Protein AF-Q8CZ16-F1 (afdb_monomer)

Mean predicted aligned error: 18.48 Å

Foldseek 3Di:
DDDDDDDDDDDDDDDPDPDPPDPPFFQFQAADPELLRCQQVQHAQAFAPHRHDDVVQVPVPPRTGSHPVPDDVPSHDHPPPPPDDDDDDDPQDAAWDADPNFIWGAHPRNHTDELDDDDQWGQHNVRTTDEQDWDQRPVVRFIWGQYNVRGTDELDDDDQWHQHNVRGTDAQDWDQRVVVRFIWGQYNVRGTDELDDDVQWHQHNVRGTDAQDWDQNPVVRFIWGQYRVRGTDELDDDQQWHQHNVRGTDEQDQALLSPFGAYNVRGTDPPPPPPVPDPVVSNVLLVVLLVQLVVCCVPPVDDLVRSLCVCCDPVNNRDNRSNVSSSVD

pLDDT: mean 87.5, std 17.54, range [32.19, 98.88]

InterPro domains:
  IPR008613 Excalibur calcium-binding domain [PF05901] (32-67)
  IPR008613 Excalibur calcium-binding domain [SM00894] (31-67)
  IPR011434 Putative host cell surface-exposed lipoprotein Ltp-like, HTH region [PF07553] (285-329)
  IPR018337 Cell wall/choline-binding repeat [PF01473] (95-111)
  IPR018337 Cell wall/choline-binding repeat [PF19085] (112-151)
  IPR018337 Cell wall/choline-binding repeat [PF19085] (152-191)
  IPR018337 Cell wall/choline-binding repeat [PF19085] (192-231)
  IPR018337 Cell wall/choline-binding repeat [PF19085] (233-268)
  IPR018337 Cell wall/choline-binding repeat [PS51170] (93-112)
  IPR036388 Winged helix-like DNA-binding domain superfamily [G3DSA:1.10.10.10] (286-329)

Solvent-accessible surface area (backbone atoms only — not comparable to full-atom values): 19129 Å² total; per-residue (Å²): 139,89,84,82,88,78,87,81,86,77,86,78,82,78,78,84,76,82,78,76,85,69,82,79,76,62,80,58,88,46,77,56,97,40,48,68,55,30,16,56,71,39,44,53,56,31,39,73,89,41,71,44,44,43,78,87,46,18,82,83,71,83,52,47,17,39,40,63,92,75,51,59,94,81,42,59,36,75,74,74,84,71,82,76,79,91,72,96,77,80,87,69,61,55,41,70,45,78,55,97,92,38,43,33,41,22,41,97,83,38,46,76,42,48,71,39,74,59,84,60,28,41,19,34,85,88,20,40,51,41,53,67,41,78,46,76,41,79,91,76,71,37,41,36,40,18,34,86,85,20,37,56,41,44,72,38,74,59,89,60,30,41,17,36,82,85,22,39,48,44,52,62,41,77,46,75,42,78,91,75,73,37,41,35,41,20,36,75,89,20,38,56,42,46,73,39,74,58,90,61,28,42,18,36,84,87,21,38,50,45,55,62,42,78,45,74,41,80,88,76,71,35,43,33,42,19,35,83,88,17,41,57,40,45,69,42,72,60,86,53,31,41,19,34,63,87,21,38,51,44,52,62,42,68,39,87,67,43,76,46,63,23,36,81,87,18,44,45,57,86,89,61,72,73,79,72,76,73,71,68,55,58,40,46,44,22,52,49,33,32,53,49,38,54,48,40,42,71,77,65,66,49,51,66,71,58,43,39,58,46,34,53,24,94,84,64,60,37,52,66,51,27,22,48,48,27,66,80,105

Sequence (329 aa):
MNKRLFLKMSLVTLPILALFSQPVLAEENIHFSSCKEAWANGYSDIHEGEPGYSAKLDRDHDGVACELKNAPKGAFKAKQSTAIQINTSSATTSGWVKQDGAWYYFDGNGNLVKNAWQGSYYLKADGKMAQSEWIYDSSYQAWYYLKSDGSYAKNAWQGAYYLKSNGKMAQGEWVYDSSYQAWYYLKSDGSYARNAWQGNYYLKSDGKMAKGEWVYDATYQAWYYLTSDGSYAYSTWQGNYYLKSDGKMAVNEWVDGGRYYVGADGVWKEGQASTASSSNDSNSEYSAALGKAKSYNSLFHMSKKRMYRQLTSDFDKFSNDAAQYAIDH

Structure (mmCIF, N/CA/C/O backbone):
data_AF-Q8CZ16-F1
#
_entry.id   AF-Q8CZ16-F1
#
loop_
_atom_site.group_PDB
_atom_site.id
_atom_site.type_symbol
_atom_site.label_atom_id
_atom_site.label_alt_id
_atom_site.label_comp_id
_atom_site.label_asym_id
_atom_site.label_entity_id
_atom_site.label_seq_id
_atom_site.pdbx_PDB_ins_code
_atom_site.Cartn_x
_atom_site.Cartn_y
_atom_site.Cartn_z
_atom_site.occupancy
_atom_site.B_iso_or_equiv
_atom_site.auth_seq_id
_atom_site.auth_comp_id
_atom_site.auth_asym_id
_atom_site.auth_atom_id
_atom_site.pdbx_PDB_model_num
ATOM 1 N N . MET A 1 1 ? -45.164 11.273 -39.820 1.00 46.19 1 MET A N 1
ATOM 2 C CA . MET A 1 1 ? -45.353 9.937 -39.209 1.00 46.19 1 MET A CA 1
ATOM 3 C C . MET A 1 1 ? -45.479 10.121 -37.703 1.00 46.19 1 MET A C 1
ATOM 5 O O . MET A 1 1 ? -44.480 10.348 -37.042 1.00 46.19 1 MET A O 1
ATOM 9 N N . ASN A 1 2 ? -46.708 10.097 -37.183 1.00 44.22 2 ASN A N 1
ATOM 10 C CA . ASN A 1 2 ? -47.008 10.196 -35.752 1.00 44.22 2 ASN A CA 1
ATOM 11 C C . ASN A 1 2 ? -47.147 8.778 -35.185 1.00 44.22 2 ASN A C 1
ATOM 13 O O . ASN A 1 2 ? -48.003 8.031 -35.658 1.00 44.22 2 ASN A O 1
ATOM 17 N N . LYS A 1 3 ? -46.364 8.400 -34.168 1.00 54.66 3 LYS A N 1
ATOM 18 C CA . LYS A 1 3 ? -46.675 7.232 -33.332 1.00 54.66 3 LYS A CA 1
ATOM 19 C C . LYS A 1 3 ? -46.710 7.640 -31.866 1.00 54.66 3 LYS A C 1
ATOM 21 O O . LYS A 1 3 ? -45.787 8.244 -31.337 1.00 54.66 3 LYS A O 1
ATOM 26 N N . ARG A 1 4 ? -47.876 7.355 -31.295 1.00 57.38 4 ARG A N 1
ATOM 27 C CA . ARG A 1 4 ? -48.374 7.716 -29.975 1.00 57.38 4 ARG A CA 1
ATOM 28 C C . ARG A 1 4 ? -47.670 6.915 -28.877 1.00 57.38 4 ARG A C 1
ATOM 30 O O . ARG A 1 4 ? -47.363 5.741 -29.071 1.00 57.38 4 ARG A O 1
ATOM 37 N N . LEU A 1 5 ? -47.498 7.568 -27.727 1.00 43.09 5 LEU A N 1
ATOM 38 C CA . LEU A 1 5 ? -47.211 6.971 -26.423 1.00 43.09 5 LEU A CA 1
ATOM 39 C C . LEU A 1 5 ? -48.216 5.854 -26.086 1.00 43.09 5 LEU A C 1
ATOM 41 O O . LEU A 1 5 ? -49.422 6.048 -26.230 1.00 43.09 5 LEU A O 1
ATOM 45 N N . PHE A 1 6 ? -47.718 4.755 -25.521 1.00 58.22 6 PHE A N 1
ATOM 46 C CA . PHE A 1 6 ? -48.485 3.855 -24.660 1.00 58.22 6 PHE A CA 1
ATOM 47 C C . PHE A 1 6 ? -47.781 3.786 -23.299 1.00 58.22 6 PHE A C 1
ATOM 49 O O . PHE A 1 6 ? -46.731 3.161 -23.171 1.00 58.22 6 PHE A O 1
ATOM 56 N N . LEU A 1 7 ? -48.355 4.451 -22.291 1.00 50.66 7 LEU A N 1
ATOM 57 C CA . LEU A 1 7 ? -48.032 4.219 -20.882 1.00 50.66 7 LEU A CA 1
ATOM 58 C C . LEU A 1 7 ? -48.661 2.879 -20.468 1.00 50.66 7 LEU A C 1
ATOM 60 O O . LEU A 1 7 ? -49.877 2.715 -20.564 1.00 50.66 7 LEU A O 1
ATOM 64 N N . LYS A 1 8 ? -47.850 1.934 -19.986 1.00 52.34 8 LYS A N 1
ATOM 65 C CA . LYS A 1 8 ? -48.329 0.772 -19.226 1.00 52.34 8 LYS A CA 1
ATOM 66 C C . LYS A 1 8 ? -48.306 1.134 -17.741 1.00 52.34 8 LYS A C 1
ATOM 68 O O . LYS A 1 8 ? -47.236 1.288 -17.164 1.00 52.34 8 LYS A O 1
ATOM 73 N N . MET A 1 9 ? -49.486 1.280 -17.145 1.00 51.88 9 MET A N 1
ATOM 74 C CA . MET A 1 9 ? -49.667 1.292 -15.692 1.00 51.88 9 MET A CA 1
ATOM 75 C C . MET A 1 9 ? -49.577 -0.150 -15.188 1.00 51.88 9 MET A C 1
ATOM 77 O O . MET A 1 9 ? -50.464 -0.957 -15.460 1.00 51.88 9 MET A O 1
ATOM 81 N N . SER A 1 10 ? -48.500 -0.475 -14.477 1.00 54.34 10 SER A N 1
ATOM 82 C CA . SER A 1 10 ? -48.389 -1.713 -13.707 1.00 54.34 10 SER A CA 1
ATOM 83 C C . SER A 1 10 ? -48.951 -1.462 -12.309 1.00 54.34 10 SER A C 1
ATOM 85 O O . SER A 1 10 ? -48.394 -0.664 -11.557 1.00 54.34 10 SER A O 1
ATOM 87 N N . LEU A 1 11 ? -50.053 -2.133 -11.958 1.00 50.12 11 LEU A N 1
ATOM 88 C CA . LEU A 1 11 ? -50.476 -2.267 -10.565 1.00 50.12 11 LEU A CA 1
ATOM 89 C C . LEU A 1 11 ? -49.406 -3.068 -9.813 1.00 50.12 11 LEU A C 1
ATOM 91 O O . LEU A 1 11 ? -49.185 -4.237 -10.121 1.00 50.12 11 LEU A O 1
ATOM 95 N N . VAL A 1 12 ? -48.765 -2.453 -8.821 1.00 52.47 12 VAL A N 1
ATOM 96 C CA . VAL A 1 12 ? -47.961 -3.164 -7.821 1.00 52.47 12 VAL A CA 1
ATOM 97 C C . VAL A 1 12 ? -48.838 -3.345 -6.588 1.00 52.47 12 VAL A C 1
ATOM 99 O O . VAL A 1 12 ? -49.135 -2.396 -5.868 1.00 52.47 12 VAL A O 1
ATOM 102 N N . THR A 1 13 ? -49.289 -4.576 -6.371 1.00 55.66 13 THR A N 1
ATOM 103 C CA . THR A 1 13 ? -49.906 -5.021 -5.122 1.00 55.66 13 THR A CA 1
ATOM 104 C C . THR A 1 13 ? -48.842 -5.048 -4.025 1.00 55.66 13 THR A C 1
ATOM 106 O O . THR A 1 13 ? -47.908 -5.845 -4.091 1.00 55.66 13 THR A O 1
ATOM 109 N N . LEU A 1 14 ? -48.971 -4.172 -3.028 1.00 47.56 14 LEU A N 1
ATOM 110 C CA . LEU A 1 14 ? -48.158 -4.199 -1.811 1.00 47.56 14 LEU A CA 1
ATOM 111 C C . LEU A 1 14 ? -48.541 -5.420 -0.955 1.00 47.56 14 LEU A C 1
ATOM 113 O O . LEU A 1 14 ? -49.721 -5.566 -0.624 1.00 47.56 14 LEU A O 1
ATOM 117 N N . PRO A 1 15 ? -47.587 -6.276 -0.549 1.00 62.81 15 PRO A N 1
ATOM 118 C CA . PRO A 1 15 ? -47.835 -7.249 0.499 1.00 62.81 15 PRO A CA 1
ATOM 119 C C . PRO A 1 15 ? -47.912 -6.505 1.838 1.00 62.81 15 PRO A C 1
ATOM 121 O O . PRO A 1 15 ? -47.005 -5.758 2.206 1.00 62.81 15 PRO A O 1
ATOM 124 N N . ILE A 1 16 ? -49.006 -6.700 2.573 1.00 50.44 16 ILE A N 1
ATOM 125 C CA . ILE A 1 16 ? -49.118 -6.268 3.968 1.00 50.44 16 ILE A CA 1
ATOM 126 C C . ILE A 1 16 ? -48.183 -7.170 4.780 1.00 50.44 16 ILE A C 1
ATOM 128 O O . ILE A 1 16 ? -48.507 -8.323 5.057 1.00 50.44 16 ILE A O 1
ATOM 132 N N . LEU A 1 17 ? -46.994 -6.667 5.113 1.00 46.03 17 LEU A N 1
ATOM 133 C CA . LEU A 1 17 ? -46.046 -7.362 5.978 1.00 46.03 17 LEU A CA 1
ATOM 134 C C . LEU A 1 17 ? -46.496 -7.174 7.434 1.00 46.03 17 LEU A C 1
ATOM 136 O O . LEU A 1 17 ? -46.276 -6.124 8.037 1.00 46.03 17 LEU A O 1
ATOM 140 N N . ALA A 1 18 ? -47.164 -8.183 7.990 1.00 48.91 18 ALA A N 1
ATOM 141 C CA . ALA A 1 18 ? -47.420 -8.263 9.422 1.00 48.91 18 ALA A CA 1
ATOM 142 C C . ALA A 1 18 ? -46.084 -8.495 10.150 1.00 48.91 18 ALA A C 1
ATOM 144 O O . ALA A 1 18 ? -45.565 -9.610 10.188 1.00 48.91 18 ALA A O 1
ATOM 145 N N . LEU A 1 19 ? -45.502 -7.426 10.695 1.00 49.50 19 LEU A N 1
ATOM 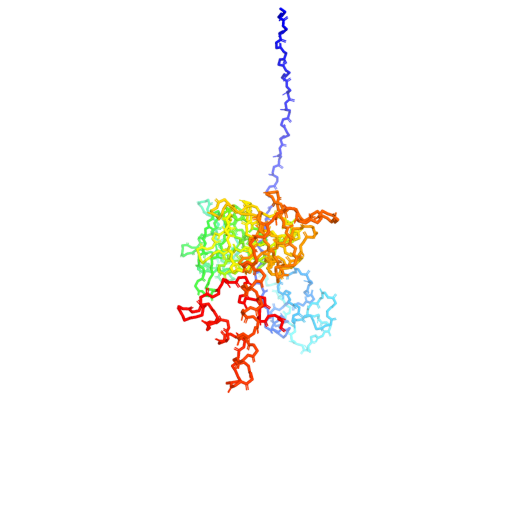146 C CA . LEU A 1 19 ? -44.352 -7.497 11.594 1.00 49.50 19 LEU A CA 1
ATOM 147 C C . LEU A 1 19 ? -44.817 -8.068 12.939 1.00 49.50 19 LEU A C 1
ATOM 149 O O . LEU A 1 19 ? -45.328 -7.347 13.793 1.00 49.50 19 LEU A O 1
ATOM 153 N N . PHE A 1 20 ? -44.636 -9.373 13.129 1.00 52.97 20 PHE A N 1
ATOM 154 C CA . PHE A 1 20 ? -44.583 -9.944 14.470 1.00 52.97 20 PHE A CA 1
ATOM 155 C C . PHE A 1 20 ? -43.300 -9.442 15.139 1.00 52.97 20 PHE A C 1
ATOM 157 O O . PHE A 1 20 ? -42.203 -9.890 14.811 1.00 52.97 20 PHE A O 1
ATOM 164 N N . SER A 1 21 ? -43.439 -8.492 16.065 1.00 49.41 21 SER A N 1
ATOM 165 C CA . SER A 1 21 ? -42.372 -8.078 16.977 1.00 49.41 21 SER A CA 1
ATOM 166 C C . SER A 1 21 ? -42.030 -9.241 17.906 1.00 49.41 21 SER A C 1
ATOM 168 O O . SER A 1 21 ? -42.591 -9.362 18.993 1.00 49.41 21 SER A O 1
ATOM 170 N N . GLN A 1 22 ? -41.135 -10.127 17.477 1.00 46.34 22 GLN A N 1
ATOM 171 C CA . GLN A 1 22 ? -40.472 -11.030 18.408 1.00 46.34 22 GLN A CA 1
ATOM 172 C C . GLN A 1 22 ? -39.472 -10.203 19.229 1.00 46.34 22 GLN A C 1
ATOM 174 O O . GLN A 1 22 ? -38.734 -9.401 18.647 1.00 46.34 22 GLN A O 1
ATOM 179 N N . PRO A 1 23 ? -39.446 -10.335 20.565 1.00 44.25 23 PRO A N 1
ATOM 180 C CA . PRO A 1 23 ? -38.397 -9.725 21.363 1.00 44.25 23 PRO A CA 1
ATOM 181 C C . PRO A 1 23 ? -37.062 -10.341 20.938 1.00 44.25 23 PRO A C 1
ATOM 183 O O . PRO A 1 23 ? -36.837 -11.537 21.110 1.00 44.25 23 PRO A O 1
ATOM 186 N N 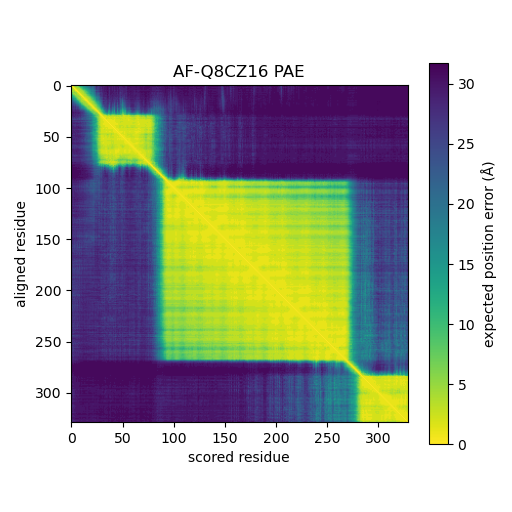. VAL A 1 24 ? -36.183 -9.523 20.359 1.00 44.47 24 VAL A N 1
ATOM 187 C CA . VAL A 1 24 ? -34.767 -9.868 20.228 1.00 44.47 24 VAL A CA 1
ATOM 188 C C . VAL A 1 24 ? -34.221 -9.885 21.649 1.00 44.47 24 VAL A C 1
ATOM 190 O O . VAL A 1 24 ? -34.091 -8.831 22.275 1.00 44.47 24 VAL A O 1
ATOM 193 N N . LEU A 1 25 ? -33.982 -11.079 22.192 1.00 41.84 25 LEU A N 1
ATOM 194 C CA . LEU A 1 25 ? -33.263 -11.219 23.450 1.00 41.84 25 LEU A CA 1
ATOM 195 C C . LEU A 1 25 ? -31.871 -10.623 23.250 1.00 41.84 25 LEU A C 1
ATOM 197 O O . LEU A 1 25 ? -31.128 -11.013 22.352 1.00 41.84 25 LEU A O 1
ATOM 201 N N . ALA A 1 26 ? -31.568 -9.627 24.074 1.00 43.09 26 ALA A N 1
ATOM 202 C CA . ALA A 1 26 ? -30.238 -9.084 24.225 1.00 43.09 26 ALA A CA 1
ATOM 203 C C . ALA A 1 26 ? -29.278 -10.221 24.562 1.00 43.09 26 ALA A C 1
ATOM 205 O O . ALA A 1 26 ? -29.390 -10.821 25.626 1.00 43.09 26 ALA A O 1
ATOM 206 N N . GLU A 1 27 ? -28.345 -10.507 23.666 1.00 43.88 27 GLU A N 1
ATOM 207 C CA . GLU A 1 27 ? -27.207 -11.368 23.955 1.00 43.88 27 GLU A CA 1
ATOM 208 C C . GLU A 1 27 ? -26.399 -10.677 25.075 1.00 43.88 27 GLU A C 1
ATOM 210 O O . GLU A 1 27 ? -25.784 -9.624 24.860 1.00 43.88 27 GLU A O 1
ATOM 215 N N . GLU A 1 28 ? -26.507 -11.172 26.316 1.00 50.69 28 GLU A N 1
ATOM 216 C CA . GLU A 1 28 ? -25.651 -10.714 27.414 1.00 50.69 28 GLU A CA 1
ATOM 217 C C . GLU A 1 28 ? -24.199 -10.993 27.003 1.00 50.69 28 GLU A C 1
ATOM 219 O O . GLU A 1 28 ? -23.865 -12.110 26.615 1.00 50.69 28 GLU A O 1
ATOM 224 N N . ASN A 1 29 ? -23.305 -10.002 27.100 1.00 58.50 29 ASN A N 1
ATOM 225 C CA . ASN A 1 29 ? -21.871 -10.250 26.904 1.00 58.50 29 ASN A CA 1
ATOM 226 C C . ASN A 1 29 ? -21.321 -10.900 28.163 1.00 58.50 29 ASN A C 1
ATOM 228 O O . ASN A 1 29 ? -20.655 -10.270 28.984 1.00 58.50 29 ASN A O 1
ATOM 232 N N . ILE A 1 30 ? -21.651 -12.166 28.332 1.00 74.44 30 ILE A N 1
ATOM 233 C CA . ILE A 1 30 ? -21.041 -13.019 29.327 1.00 74.44 30 ILE A CA 1
ATOM 234 C C . ILE A 1 30 ? -19.651 -13.366 28.781 1.00 74.44 30 ILE A C 1
ATOM 236 O O . ILE A 1 30 ? -19.516 -13.838 27.656 1.00 74.44 30 ILE A O 1
ATOM 240 N N . HIS A 1 31 ? -18.602 -13.088 29.552 1.00 85.94 31 HIS A N 1
ATOM 241 C CA . HIS A 1 31 ? -17.232 -13.487 29.237 1.00 85.94 31 HIS A CA 1
ATOM 242 C C . HIS A 1 31 ? -16.592 -14.040 30.504 1.00 85.94 31 HIS A C 1
ATOM 244 O O . HIS A 1 31 ? -16.529 -13.347 31.517 1.00 85.94 31 HIS A O 1
ATOM 250 N N . PHE A 1 32 ? -16.058 -15.257 30.431 1.00 88.38 32 PHE A N 1
ATOM 251 C CA . PHE A 1 32 ? -15.316 -15.866 31.529 1.00 88.38 32 PHE A CA 1
ATOM 252 C C . PHE A 1 32 ? -13.819 -15.834 31.237 1.00 88.38 32 PHE A C 1
ATOM 254 O O . PHE A 1 32 ? -13.366 -16.172 30.146 1.00 88.38 32 PHE A O 1
ATOM 261 N N . SER A 1 33 ? -13.024 -15.466 32.235 1.00 90.31 33 SER A N 1
ATOM 262 C CA . SER A 1 33 ? -11.562 -15.561 32.183 1.00 90.31 33 SER A CA 1
ATOM 263 C C . SER A 1 33 ? -11.063 -17.011 32.213 1.00 90.31 33 SER A C 1
ATOM 265 O O . SER A 1 33 ? -9.941 -17.287 31.791 1.00 90.31 33 SER A O 1
ATOM 267 N N . SER A 1 34 ? -11.878 -17.946 32.719 1.00 93.31 34 SER A N 1
ATOM 268 C CA . SER A 1 34 ? -11.568 -19.378 32.794 1.00 93.31 34 SER A CA 1
ATOM 269 C C . SER A 1 34 ? -12.828 -20.227 32.993 1.00 93.31 34 SER A C 1
ATOM 271 O O . SER A 1 34 ? -13.818 -19.751 33.547 1.00 93.31 34 SER A O 1
ATOM 273 N N . CYS A 1 35 ? -12.776 -21.524 32.671 1.00 94.31 35 CYS A N 1
ATOM 274 C CA . CYS A 1 35 ? -13.895 -22.432 32.966 1.00 94.31 35 CYS A CA 1
ATOM 275 C C . CYS A 1 35 ? -14.168 -22.599 34.461 1.00 94.31 35 CYS A C 1
ATOM 277 O O . CYS A 1 35 ? -15.298 -22.852 34.866 1.00 94.31 35 CYS A O 1
ATOM 279 N N . LYS A 1 36 ? -13.158 -22.363 35.304 1.00 92.94 36 LYS A N 1
ATOM 280 C CA . LYS A 1 36 ? -13.344 -22.293 36.755 1.00 92.94 36 LYS A CA 1
ATOM 281 C C . LYS A 1 36 ? -14.315 -21.177 37.145 1.00 92.94 36 LYS A C 1
ATOM 283 O O . LYS A 1 36 ? -15.132 -21.376 38.039 1.00 92.94 36 LYS A O 1
ATOM 288 N N . GLU A 1 37 ? -14.218 -20.023 36.492 1.00 89.94 37 GLU A N 1
ATOM 289 C CA . GLU A 1 37 ? -15.142 -18.908 36.694 1.00 89.94 37 GLU A CA 1
ATOM 290 C C . GLU A 1 37 ? -16.531 -19.233 36.136 1.00 89.94 37 GLU A C 1
ATOM 292 O O . GLU A 1 37 ? -17.518 -19.010 36.835 1.00 89.94 37 GLU A O 1
ATOM 297 N N . ALA A 1 38 ? -16.607 -19.819 34.937 1.00 91.19 38 ALA A N 1
ATOM 298 C CA . ALA A 1 38 ? -17.871 -20.241 34.332 1.00 91.19 38 ALA A CA 1
ATOM 299 C C . ALA A 1 38 ? -18.658 -21.178 35.267 1.00 91.19 38 ALA A C 1
ATOM 301 O O . ALA A 1 38 ? -19.782 -20.864 35.668 1.00 91.19 38 ALA A O 1
ATOM 302 N N . TRP A 1 39 ? -18.027 -22.263 35.731 1.00 92.06 39 TRP A N 1
ATOM 303 C CA . TRP A 1 39 ? -18.643 -23.231 36.641 1.00 92.06 39 TRP A CA 1
ATOM 304 C C . TRP A 1 39 ? -19.040 -22.620 37.988 1.00 92.06 39 TRP A C 1
ATOM 306 O O . TRP A 1 39 ? -20.114 -22.933 38.510 1.00 92.06 39 TRP A O 1
ATOM 316 N N . ALA A 1 40 ? -18.212 -21.727 38.541 1.00 88.12 40 ALA A N 1
ATOM 317 C CA . ALA A 1 40 ? -18.515 -21.040 39.796 1.00 88.12 40 ALA A CA 1
ATOM 318 C C . ALA A 1 40 ? -19.750 -20.128 39.688 1.00 88.12 40 ALA A C 1
ATOM 320 O O . ALA A 1 40 ? -20.422 -19.900 40.692 1.00 88.12 40 ALA A O 1
ATOM 321 N N . ASN A 1 41 ? -20.063 -19.656 38.478 1.00 84.56 41 ASN A N 1
ATOM 322 C CA . ASN A 1 41 ? -21.241 -18.848 38.160 1.00 84.56 41 ASN A CA 1
ATOM 323 C C . ASN A 1 41 ? -22.408 -19.671 37.575 1.00 84.56 41 ASN A C 1
ATOM 325 O O . ASN A 1 41 ? -23.415 -19.106 37.142 1.00 84.56 41 ASN A O 1
ATOM 329 N N . GLY A 1 42 ? -22.288 -21.002 37.578 1.00 87.31 42 GLY A N 1
ATOM 330 C CA . GLY A 1 42 ? -23.337 -21.923 37.144 1.00 87.31 42 GLY A CA 1
ATOM 331 C C . GLY A 1 42 ? -23.466 -22.102 35.636 1.00 87.31 42 GLY A C 1
ATOM 332 O O . GLY A 1 42 ? -24.511 -22.563 35.188 1.00 87.31 42 GLY A O 1
ATOM 333 N N . TYR A 1 43 ? -22.428 -21.763 34.871 1.00 89.44 43 TYR A N 1
ATOM 334 C CA . TYR A 1 43 ? -22.335 -22.038 33.438 1.00 89.44 43 TYR A CA 1
ATOM 335 C C . TYR A 1 43 ? -21.507 -23.301 33.202 1.00 89.44 43 TYR A C 1
ATOM 337 O O . TYR A 1 43 ? -20.423 -23.452 33.768 1.00 89.44 43 TYR A O 1
ATOM 345 N N . SER A 1 44 ? -22.019 -24.203 32.374 1.00 91.31 44 SER A N 1
ATOM 346 C CA . SER A 1 44 ? -21.315 -25.372 31.848 1.00 91.31 44 SER A CA 1
ATOM 347 C C . SER A 1 44 ? -21.858 -25.702 30.463 1.00 91.31 44 SER A C 1
ATOM 349 O O . SER A 1 44 ? -22.968 -25.282 30.148 1.00 91.31 44 SER A O 1
ATOM 351 N N . ASP A 1 45 ? -21.089 -26.460 29.681 1.00 93.31 45 ASP A N 1
ATOM 352 C CA . ASP A 1 45 ? -21.506 -26.955 28.360 1.00 93.31 45 ASP A CA 1
ATOM 353 C C . ASP A 1 45 ? -21.939 -25.808 27.419 1.00 93.31 45 ASP A C 1
ATOM 355 O O . ASP A 1 45 ? -23.031 -25.818 26.863 1.00 93.31 45 ASP A O 1
ATOM 359 N N . ILE A 1 46 ? -21.087 -24.782 27.298 1.00 91.25 46 ILE A N 1
ATOM 360 C CA . ILE A 1 46 ? -21.378 -23.545 26.562 1.00 91.25 46 ILE A CA 1
ATOM 361 C C . ILE A 1 46 ? -21.084 -23.767 25.075 1.00 91.25 46 ILE A C 1
ATOM 363 O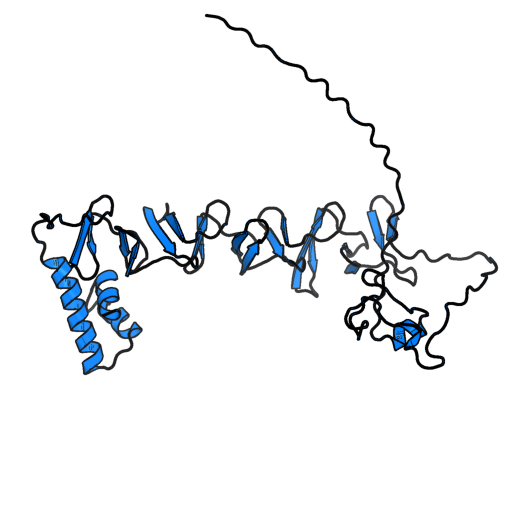 O . ILE A 1 46 ? -19.924 -23.953 24.707 1.00 91.25 46 ILE A O 1
ATOM 367 N N . HIS A 1 47 ? -22.094 -23.721 24.213 1.00 89.25 47 HIS A N 1
ATOM 368 C CA . HIS A 1 47 ? -21.930 -23.997 22.783 1.00 89.25 47 HIS A CA 1
ATOM 369 C C . HIS A 1 47 ? -21.376 -22.799 21.996 1.00 89.25 47 HIS A C 1
ATOM 371 O O . HIS A 1 47 ? -21.589 -21.640 22.355 1.00 89.25 47 HIS A O 1
ATOM 377 N N . GLU A 1 48 ? -20.687 -23.063 20.883 1.00 84.44 48 GLU A N 1
ATOM 378 C CA . GLU A 1 48 ? -20.224 -22.015 19.972 1.00 84.44 48 GLU A CA 1
ATOM 379 C C . GLU A 1 48 ? -21.388 -21.121 19.506 1.00 84.44 48 GLU A C 1
ATOM 381 O O . GLU A 1 48 ? -22.381 -21.585 18.945 1.00 84.44 48 GLU A O 1
ATOM 386 N N . GLY A 1 49 ? -21.250 -19.816 19.754 1.00 83.81 49 GLY A N 1
ATOM 387 C CA . GLY A 1 49 ? -22.283 -18.812 19.490 1.00 83.81 49 GLY A CA 1
ATOM 388 C C . GLY A 1 49 ? -23.136 -18.441 20.704 1.00 83.81 49 GLY A C 1
ATOM 389 O O . GLY A 1 49 ? -23.815 -17.423 20.651 1.00 83.81 49 GLY A O 1
ATOM 390 N N . GLU A 1 50 ? -23.081 -19.191 21.808 1.00 82.94 50 GLU A N 1
ATOM 391 C CA . GLU A 1 50 ? -23.782 -18.819 23.039 1.00 82.94 50 GLU A CA 1
ATOM 392 C C . GLU A 1 50 ? -23.036 -17.721 23.826 1.00 82.94 50 GLU A C 1
ATOM 394 O O . GLU A 1 50 ? -21.798 -17.677 23.842 1.00 82.94 50 GLU A O 1
ATOM 399 N N . PRO A 1 51 ? -23.765 -16.851 24.553 1.00 80.25 51 PRO A N 1
ATOM 400 C CA . PRO A 1 51 ? -23.189 -15.981 25.574 1.00 80.25 51 PRO A CA 1
ATOM 401 C C . PRO A 1 51 ? -22.241 -16.725 26.523 1.00 80.25 51 PRO A C 1
ATOM 403 O O . PRO A 1 51 ? -22.622 -17.706 27.158 1.00 80.25 51 PRO A O 1
ATOM 406 N N . GLY A 1 52 ? -21.009 -16.236 26.676 1.00 83.62 52 GLY A N 1
ATOM 407 C CA . GLY A 1 52 ? -19.992 -16.889 27.508 1.00 83.62 52 GLY A CA 1
ATOM 408 C C . GLY A 1 52 ? -19.025 -17.782 26.742 1.00 83.62 52 GLY A C 1
ATOM 409 O O . GLY A 1 52 ? -17.974 -18.116 27.298 1.00 83.62 52 GLY A O 1
ATOM 410 N N . TYR A 1 53 ? -19.321 -18.131 25.485 1.00 90.94 53 TYR A N 1
ATOM 411 C CA . TYR A 1 53 ? -18.414 -18.932 24.674 1.00 90.94 53 TYR A CA 1
ATOM 412 C C . TYR A 1 53 ? -17.141 -18.154 24.331 1.00 90.94 53 TYR A C 1
ATOM 414 O O . TYR A 1 53 ? -17.148 -16.965 24.006 1.00 90.94 53 TYR A O 1
ATOM 422 N N . SER A 1 54 ? -16.015 -18.857 24.365 1.00 89.31 54 SER A N 1
ATOM 423 C CA . SER A 1 54 ? -14.735 -18.360 23.887 1.00 89.31 54 SER A CA 1
ATOM 424 C C . SER A 1 54 ? -13.906 -19.548 23.437 1.00 89.31 54 SER A C 1
ATOM 426 O O . SER A 1 54 ? -13.736 -20.497 24.198 1.00 89.31 54 SER A O 1
ATOM 428 N N . ALA A 1 55 ? -13.296 -19.459 22.255 1.00 91.19 55 ALA A N 1
ATOM 429 C CA . ALA A 1 55 ? -12.364 -20.478 21.764 1.00 91.19 55 ALA A CA 1
ATOM 430 C C . ALA A 1 55 ? -11.152 -20.692 22.700 1.00 91.19 55 ALA A C 1
ATOM 432 O O . ALA A 1 55 ? -10.422 -21.661 22.570 1.00 91.19 55 ALA A O 1
ATOM 433 N N . LYS A 1 56 ? -10.906 -19.787 23.663 1.00 91.94 56 LYS A N 1
ATOM 434 C CA . LYS A 1 56 ? -9.887 -19.985 24.713 1.00 91.94 56 LYS A CA 1
ATOM 435 C C . LYS A 1 56 ? -10.355 -20.904 25.848 1.00 91.94 56 LYS A C 1
ATOM 437 O O . LYS A 1 56 ? -9.522 -21.387 26.612 1.00 91.94 56 LYS A O 1
ATOM 442 N N . LEU A 1 57 ? -11.667 -21.054 26.012 1.00 92.06 57 LEU A N 1
ATOM 443 C CA . LEU A 1 57 ? -12.315 -21.892 27.020 1.00 92.06 57 LEU A CA 1
ATOM 444 C C . LEU A 1 57 ? -12.652 -23.286 26.468 1.00 92.06 57 LEU A C 1
ATOM 446 O O . LEU A 1 57 ? -12.660 -24.243 27.239 1.00 92.06 57 LEU A O 1
ATOM 450 N N . ASP A 1 58 ? -12.878 -23.393 25.157 1.00 91.56 58 ASP A N 1
ATOM 451 C CA . ASP A 1 58 ? -12.983 -24.650 24.408 1.00 91.56 58 ASP A CA 1
ATOM 452 C C . ASP A 1 58 ? -11.577 -25.190 24.094 1.00 91.56 58 ASP A C 1
ATOM 454 O O . ASP A 1 58 ? -10.914 -24.792 23.136 1.00 91.56 58 ASP A O 1
ATOM 458 N N . ARG A 1 59 ? -11.059 -26.042 24.983 1.00 87.25 59 ARG A N 1
ATOM 459 C CA . ARG A 1 59 ? -9.667 -26.507 24.908 1.00 87.25 59 ARG A CA 1
ATOM 460 C C . ARG A 1 59 ? -9.469 -27.548 23.806 1.00 87.25 59 ARG A C 1
ATOM 462 O O . ARG A 1 59 ? -8.391 -27.598 23.212 1.00 87.25 59 ARG A O 1
ATOM 469 N N . ASP A 1 60 ? -10.451 -28.404 23.579 1.00 91.06 60 ASP A N 1
ATOM 470 C CA . ASP A 1 60 ? -10.435 -29.478 22.586 1.00 91.06 60 ASP A CA 1
ATOM 471 C C . ASP A 1 60 ? -11.019 -29.069 21.227 1.00 91.06 60 ASP A C 1
ATOM 473 O O . ASP A 1 60 ? -10.833 -29.812 20.265 1.00 91.06 60 ASP A O 1
ATOM 477 N N . HIS A 1 61 ? -11.553 -27.849 21.112 1.00 87.69 61 HIS A N 1
ATOM 478 C CA . HIS A 1 61 ? -12.091 -27.259 19.883 1.00 87.69 61 HIS A CA 1
ATOM 479 C C . HIS A 1 61 ? -13.240 -28.094 19.300 1.00 87.69 61 HIS A C 1
ATOM 481 O O . HIS A 1 61 ? -13.333 -28.271 18.081 1.00 87.69 61 HIS A O 1
ATOM 487 N N . ASP A 1 62 ? -14.080 -28.651 20.176 1.00 91.94 62 ASP A N 1
ATOM 488 C CA . ASP A 1 62 ? -15.233 -29.471 19.795 1.00 91.94 62 ASP A CA 1
ATOM 489 C C . ASP A 1 62 ? -16.525 -28.649 19.617 1.00 91.94 62 ASP A C 1
ATOM 491 O O . ASP A 1 62 ? -17.555 -29.191 19.206 1.00 91.94 62 ASP A O 1
ATOM 495 N N . GLY A 1 63 ? -16.457 -27.335 19.864 1.00 91.56 63 GLY A N 1
ATOM 496 C CA . GLY A 1 63 ? -17.582 -26.409 19.805 1.00 91.56 63 GLY A CA 1
ATOM 497 C C . GLY A 1 63 ? -18.340 -26.280 21.128 1.00 91.56 63 GLY A C 1
ATOM 498 O O . GLY A 1 63 ? -19.396 -25.642 21.146 1.00 91.56 63 GLY A O 1
ATOM 499 N N . VAL A 1 64 ? -17.842 -26.868 22.224 1.00 91.88 64 VAL A N 1
ATOM 500 C CA . VAL A 1 64 ? -18.439 -26.804 23.564 1.00 91.88 64 VAL A CA 1
ATOM 501 C C . VAL A 1 64 ? -17.388 -26.397 24.604 1.00 91.88 64 VAL A C 1
ATOM 503 O O . VAL A 1 64 ? -16.564 -27.180 25.060 1.00 91.88 64 VAL A O 1
ATOM 506 N N . ALA A 1 65 ? -17.452 -25.153 25.071 1.00 92.62 65 ALA A N 1
ATOM 507 C CA . ALA A 1 65 ? -16.585 -24.659 26.132 1.00 92.62 65 ALA A CA 1
ATOM 508 C C . ALA A 1 65 ? -17.072 -25.075 27.535 1.00 92.62 65 ALA A C 1
ATOM 510 O O . ALA A 1 65 ? -18.265 -25.064 27.845 1.00 92.62 65 ALA A O 1
ATOM 511 N N . CYS A 1 66 ? -16.123 -25.319 28.445 1.00 93.88 66 CYS A N 1
ATOM 512 C CA . CYS A 1 66 ? -16.375 -25.520 29.879 1.00 93.88 66 CYS A CA 1
ATOM 513 C C . CYS A 1 66 ? -17.359 -26.649 30.202 1.00 93.88 66 CYS A C 1
ATOM 515 O O . CYS A 1 66 ? -18.287 -26.493 31.004 1.00 93.88 66 CYS A O 1
ATOM 517 N N . GLU A 1 67 ? -17.140 -27.809 29.604 1.00 94.12 67 GLU A N 1
ATOM 518 C CA . GLU A 1 67 ? -18.046 -28.943 29.712 1.00 94.12 67 GLU A CA 1
ATOM 519 C C . GLU A 1 67 ? -18.108 -29.457 31.152 1.00 94.12 67 GLU A C 1
ATOM 521 O O . GLU A 1 67 ? -17.093 -29.572 31.853 1.00 94.12 67 GLU A O 1
ATOM 526 N N . LEU A 1 68 ? -19.307 -29.804 31.616 1.00 91.19 68 LEU A N 1
ATOM 527 C CA . LEU A 1 68 ? -19.530 -30.178 33.012 1.00 91.19 68 LEU A CA 1
ATOM 528 C C . LEU A 1 68 ? -18.740 -31.435 33.409 1.00 91.19 68 LEU A C 1
ATOM 530 O O . LEU A 1 68 ? -18.279 -31.548 34.546 1.00 91.19 68 LEU A O 1
ATOM 534 N N . LYS A 1 69 ? -18.517 -32.346 32.450 1.00 91.44 69 LYS A N 1
ATOM 535 C CA . LYS A 1 69 ? -17.695 -33.565 32.602 1.00 91.44 69 LYS A CA 1
ATOM 536 C C . LYS A 1 69 ? -16.255 -33.263 33.054 1.00 91.44 69 LYS A C 1
ATOM 538 O O . LYS A 1 69 ? -15.636 -34.101 33.707 1.00 91.44 69 LYS A O 1
ATOM 543 N N . ASN A 1 70 ? -15.741 -32.072 32.733 1.00 90.69 70 ASN A N 1
ATOM 544 C CA . ASN A 1 70 ? -14.376 -31.634 33.025 1.00 90.69 70 ASN A CA 1
ATOM 545 C C . ASN A 1 70 ? -14.270 -30.827 34.336 1.00 90.69 70 ASN A C 1
ATOM 547 O O . ASN A 1 70 ? -13.161 -30.479 34.757 1.00 90.69 70 ASN A O 1
ATOM 551 N N . ALA A 1 71 ? -15.392 -30.523 35.000 1.00 88.31 71 ALA A N 1
ATOM 552 C CA . ALA A 1 71 ? -15.413 -29.694 36.199 1.00 88.31 71 ALA A CA 1
ATOM 553 C C . ALA A 1 71 ? -14.802 -30.423 37.417 1.00 88.31 71 ALA A C 1
ATOM 555 O O . ALA A 1 71 ? -15.250 -31.517 37.777 1.00 88.31 71 ALA A O 1
ATOM 556 N N . PRO A 1 72 ? -13.831 -29.818 38.136 1.00 89.44 72 PRO A N 1
ATOM 557 C CA . PRO A 1 72 ? -13.377 -30.344 39.418 1.00 89.44 72 PRO A CA 1
ATOM 558 C C . PRO A 1 72 ? -14.549 -30.498 40.391 1.00 89.44 72 PRO A C 1
ATOM 560 O O . PRO A 1 72 ? -15.462 -29.669 40.422 1.00 89.44 72 PRO A O 1
ATOM 563 N N . LYS A 1 73 ? -14.512 -31.536 41.231 1.00 87.12 73 LYS A N 1
ATOM 564 C CA . LYS A 1 73 ? -15.579 -31.815 42.201 1.00 87.12 73 LYS A CA 1
ATOM 565 C C . LYS A 1 73 ? -15.896 -30.567 43.042 1.00 87.12 73 LYS A C 1
ATOM 567 O O . LYS A 1 73 ? -15.047 -30.080 43.782 1.00 87.12 73 LYS A O 1
ATOM 572 N N . GLY A 1 74 ? -17.128 -30.066 42.927 1.00 83.88 74 GLY A N 1
ATOM 573 C CA . GLY A 1 74 ? -17.621 -28.888 43.654 1.00 83.88 74 GLY A CA 1
ATOM 574 C C . GLY A 1 74 ? -17.350 -27.524 43.001 1.00 83.88 74 GLY A C 1
ATOM 575 O O . GLY A 1 74 ? -17.772 -26.515 43.569 1.00 83.88 74 GLY A O 1
ATOM 576 N N . ALA A 1 75 ? -16.683 -27.481 41.839 1.00 84.88 75 ALA A N 1
ATOM 577 C CA . ALA A 1 75 ? -16.454 -26.248 41.081 1.00 84.88 75 ALA A CA 1
ATOM 578 C C . ALA A 1 75 ? -17.742 -25.711 40.441 1.00 84.88 75 ALA A C 1
ATOM 580 O O . ALA A 1 75 ? -17.952 -24.503 40.437 1.00 84.88 75 ALA A O 1
ATOM 581 N N . PHE A 1 76 ? -18.616 -26.599 39.955 1.00 86.50 76 PHE A N 1
ATOM 582 C CA . PHE A 1 76 ? -19.921 -26.213 39.427 1.00 86.50 76 PHE A CA 1
ATOM 583 C C . PHE A 1 76 ? -20.893 -25.867 40.555 1.00 86.50 76 PHE A C 1
ATOM 585 O O . PHE A 1 76 ? -21.156 -26.677 41.452 1.00 86.50 76 PHE A O 1
ATOM 592 N N . LYS A 1 77 ? -21.436 -24.652 40.501 1.00 82.69 77 LYS A N 1
ATOM 593 C CA . LYS A 1 77 ? -22.497 -24.171 41.383 1.00 82.69 77 LYS A CA 1
ATOM 594 C C . LYS A 1 77 ? -23.757 -24.016 40.549 1.00 82.69 77 LYS A C 1
ATOM 596 O O . LYS A 1 77 ? -23.938 -22.995 39.898 1.00 82.69 77 LYS A O 1
ATOM 601 N N . ALA A 1 78 ? -24.619 -25.034 40.562 1.00 74.06 78 ALA A N 1
ATOM 602 C CA . ALA A 1 78 ? -25.917 -24.949 39.901 1.00 74.06 78 ALA A CA 1
ATOM 603 C C . ALA A 1 78 ? -26.621 -23.656 40.336 1.00 74.06 78 ALA A C 1
ATOM 605 O O . ALA A 1 78 ? -26.732 -23.404 41.541 1.00 74.06 78 ALA A O 1
ATOM 606 N N . LYS A 1 79 ? -27.081 -22.843 39.374 1.00 65.69 79 LYS A N 1
ATOM 607 C CA . LYS A 1 79 ? -27.949 -21.699 39.670 1.00 65.69 79 LYS A CA 1
ATOM 608 C C . LYS A 1 79 ? -29.184 -22.250 40.379 1.00 65.69 79 LYS A C 1
ATOM 610 O O . LYS A 1 79 ? -30.042 -22.867 39.754 1.00 65.69 79 LYS A O 1
ATOM 615 N N . GLN A 1 80 ? -29.241 -22.095 41.701 1.00 52.12 80 GLN A N 1
ATOM 616 C CA . GLN A 1 80 ? -30.422 -22.462 42.464 1.00 52.12 80 GLN A CA 1
ATOM 617 C C . GLN A 1 80 ? -31.563 -21.564 41.994 1.00 52.12 80 GLN A C 1
ATOM 619 O O . GLN A 1 80 ? -31.466 -20.338 42.047 1.00 52.12 80 GLN A O 1
ATOM 624 N N . SER A 1 81 ? -32.639 -22.185 41.520 1.00 42.47 81 SER A N 1
ATOM 625 C CA . SER A 1 81 ? -33.924 -21.540 41.298 1.00 42.47 81 SER A CA 1
ATOM 626 C C . SER A 1 81 ? -34.507 -21.149 42.656 1.00 42.47 81 SER A C 1
ATOM 628 O O . SER A 1 81 ? -35.335 -21.844 43.240 1.00 42.47 81 SER A O 1
ATOM 630 N N . THR A 1 82 ? -34.030 -20.039 43.212 1.00 38.53 82 THR A N 1
ATOM 631 C CA . THR A 1 82 ? -34.609 -19.468 44.422 1.00 38.53 82 THR A CA 1
ATOM 632 C C . THR A 1 82 ? -36.020 -19.005 44.079 1.00 38.53 82 THR A C 1
ATOM 634 O O . THR A 1 82 ? -36.204 -18.047 43.331 1.00 38.53 82 THR A O 1
ATOM 637 N N . ALA A 1 83 ? -37.028 -19.700 44.608 1.00 37.53 83 ALA A N 1
ATOM 638 C CA . ALA A 1 83 ? -38.401 -19.221 44.631 1.00 37.53 83 ALA A CA 1
ATOM 639 C C . ALA A 1 83 ? -38.442 -17.928 45.462 1.00 37.53 83 ALA A C 1
ATOM 641 O O . ALA A 1 83 ? -38.490 -17.965 46.692 1.00 37.53 83 ALA A O 1
ATOM 642 N N . ILE A 1 84 ? -38.354 -16.779 44.793 1.00 40.00 84 ILE A N 1
ATOM 643 C CA . ILE A 1 84 ? -38.458 -15.467 45.429 1.00 40.00 84 ILE A CA 1
ATOM 644 C C . ILE A 1 84 ? -39.923 -15.256 45.818 1.00 40.00 84 ILE A C 1
ATOM 646 O O . ILE A 1 84 ? -40.792 -15.030 44.977 1.00 40.00 84 ILE A O 1
ATOM 650 N N . GLN A 1 85 ? -40.185 -15.348 47.120 1.00 47.59 85 GLN A N 1
ATOM 651 C CA . GLN A 1 85 ? -41.383 -14.814 47.754 1.00 47.59 85 GLN A CA 1
ATOM 652 C C . GLN A 1 85 ? -41.434 -13.301 47.503 1.00 47.59 85 GLN A C 1
ATOM 654 O O . GLN A 1 85 ? -40.518 -12.564 47.868 1.00 47.59 85 GLN A O 1
ATOM 659 N N . ILE A 1 86 ? -42.500 -12.858 46.841 1.00 38.81 86 ILE A N 1
ATOM 660 C CA . ILE A 1 86 ? -42.748 -11.466 46.477 1.00 38.81 86 ILE A CA 1
ATOM 661 C C . ILE A 1 86 ? -42.962 -10.644 47.752 1.00 38.81 86 ILE A C 1
ATOM 663 O O . ILE A 1 86 ? -43.976 -10.790 48.427 1.00 38.81 86 ILE A O 1
ATOM 667 N N . ASN A 1 87 ? -42.028 -9.736 48.028 1.00 42.69 87 ASN A N 1
ATOM 668 C CA . ASN A 1 87 ? -42.282 -8.511 48.776 1.00 42.69 87 ASN A CA 1
ATOM 669 C C . ASN A 1 87 ? -41.720 -7.346 47.951 1.00 42.69 87 ASN A C 1
ATOM 671 O O . ASN A 1 87 ? -40.522 -7.226 47.717 1.00 42.69 87 ASN A O 1
ATOM 675 N N . THR A 1 88 ? -42.635 -6.528 47.450 1.00 32.19 88 THR A N 1
ATOM 676 C CA . THR A 1 88 ? -42.462 -5.331 46.619 1.00 32.19 88 THR A CA 1
ATOM 677 C C . THR A 1 88 ? -41.314 -4.407 47.057 1.00 32.19 88 THR A C 1
ATOM 679 O O . THR A 1 88 ? -41.449 -3.697 48.047 1.00 32.19 88 THR A O 1
ATOM 682 N N . SER A 1 89 ? -40.216 -4.360 46.288 1.00 37.66 89 SER A N 1
ATOM 683 C CA . SER A 1 89 ? -39.486 -3.132 45.892 1.00 37.66 89 SER A CA 1
ATOM 684 C C . SER A 1 89 ? -38.285 -3.459 44.976 1.00 37.66 89 SER A C 1
ATOM 686 O O . SER A 1 89 ? -37.383 -4.188 45.361 1.00 37.66 89 SER A O 1
ATOM 688 N N . SER A 1 90 ? -38.283 -2.888 43.761 1.00 46.19 90 SER A N 1
ATOM 689 C CA . SER A 1 90 ? -37.182 -2.853 42.772 1.00 46.19 90 SER A CA 1
ATOM 690 C C . SER A 1 90 ? -36.801 -4.164 42.048 1.00 46.19 90 SER A C 1
ATOM 692 O O . SER A 1 90 ? -35.737 -4.731 42.283 1.00 46.19 90 SER A O 1
ATOM 694 N N . ALA A 1 91 ? -37.599 -4.591 41.061 1.00 55.84 91 ALA A N 1
ATOM 695 C CA . ALA A 1 91 ? -37.072 -5.421 39.971 1.00 55.84 91 ALA A CA 1
ATOM 696 C C . ALA A 1 91 ? -36.049 -4.585 39.177 1.00 55.84 91 ALA A C 1
ATOM 698 O O . ALA A 1 91 ? -36.434 -3.643 38.484 1.00 55.84 91 ALA A O 1
ATOM 699 N N . THR A 1 92 ? -34.753 -4.864 39.327 1.00 62.94 92 THR A N 1
ATOM 700 C CA . THR A 1 92 ? -33.700 -4.175 38.570 1.00 62.94 92 THR A CA 1
ATOM 701 C C . THR A 1 92 ? -33.755 -4.626 37.116 1.00 62.94 92 THR A C 1
ATOM 703 O O . THR A 1 92 ? -33.544 -5.799 36.816 1.00 62.94 92 THR A O 1
ATOM 706 N N . THR A 1 93 ? -34.065 -3.703 36.212 1.00 76.88 93 THR A N 1
ATOM 707 C CA . THR A 1 93 ? -34.062 -3.951 34.770 1.00 76.88 93 THR A CA 1
ATOM 708 C C . THR A 1 93 ? -32.635 -4.217 34.285 1.00 76.88 93 THR A C 1
ATOM 710 O O . THR A 1 93 ? -31.777 -3.366 34.490 1.00 76.88 93 THR A O 1
ATOM 713 N N . SER A 1 94 ? -32.382 -5.348 33.624 1.00 89.06 94 SER A N 1
A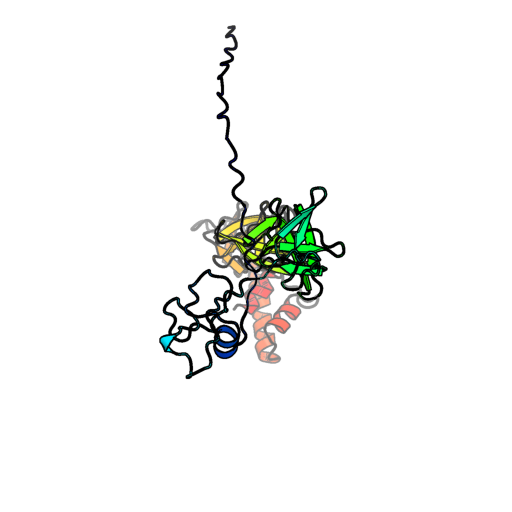TOM 714 C CA . SER A 1 94 ? -31.121 -5.657 32.928 1.00 89.06 94 SER A CA 1
ATOM 715 C C . SER A 1 94 ? -31.365 -5.888 31.428 1.00 89.06 94 SER A C 1
ATOM 717 O O . SER A 1 94 ? -32.494 -6.145 31.002 1.00 89.06 94 SER A O 1
ATOM 719 N N . GLY A 1 95 ? -30.315 -5.772 30.611 1.00 93.25 95 GLY A N 1
ATOM 720 C CA . GLY A 1 95 ? -30.370 -5.977 29.161 1.00 93.25 95 GLY A CA 1
ATOM 721 C C . GLY A 1 95 ? -30.819 -4.749 28.356 1.00 93.25 95 GLY A C 1
ATOM 722 O O . GLY A 1 95 ? -30.757 -3.610 28.825 1.00 93.25 95 GLY A O 1
ATOM 723 N N . TRP A 1 96 ? -31.237 -4.977 27.104 1.00 95.00 96 TRP A N 1
ATOM 724 C CA . TRP A 1 96 ? -31.703 -3.920 26.197 1.00 95.00 96 TRP A CA 1
ATOM 725 C C . TRP A 1 96 ? -33.101 -3.425 26.569 1.00 95.00 96 TRP A C 1
ATOM 727 O O . TRP A 1 96 ? -34.054 -4.198 26.648 1.00 95.00 96 TRP A O 1
ATOM 737 N N . VAL A 1 97 ? -33.244 -2.109 26.706 1.00 95.00 97 VAL A N 1
ATOM 738 C CA . VAL A 1 97 ? -34.512 -1.448 27.023 1.00 95.00 97 VAL A CA 1
ATOM 739 C C . VAL A 1 97 ? -34.704 -0.265 26.089 1.00 95.00 97 VAL A C 1
ATOM 741 O O . VAL A 1 97 ? -33.797 0.547 25.910 1.00 95.00 97 VAL A O 1
ATOM 744 N N . LYS A 1 98 ? -35.898 -0.134 25.509 1.00 95.50 98 LYS A N 1
ATOM 745 C CA . LYS A 1 98 ? -36.258 1.028 24.695 1.00 95.50 98 LYS A CA 1
ATOM 746 C C . LYS A 1 98 ? -37.061 2.026 25.529 1.00 95.50 98 LYS A C 1
ATOM 748 O O . LYS A 1 98 ? -38.121 1.675 26.038 1.00 95.50 98 LYS A O 1
ATOM 753 N N . GLN A 1 99 ? -36.571 3.256 25.652 1.00 93.19 99 GLN A N 1
ATOM 754 C CA . GLN A 1 99 ? -37.212 4.351 26.392 1.00 93.19 99 GLN A CA 1
ATOM 755 C C . GLN A 1 99 ? -37.179 5.617 25.531 1.00 93.19 99 GLN A C 1
ATOM 757 O O . GLN A 1 99 ? -36.157 5.917 24.917 1.00 93.19 99 GLN A O 1
ATOM 762 N N . ASP A 1 100 ? -38.310 6.319 25.419 1.00 92.88 100 ASP A N 1
ATOM 763 C CA . ASP A 1 100 ? -38.453 7.558 24.632 1.00 92.88 100 ASP A CA 1
ATOM 764 C C . ASP A 1 100 ? -37.881 7.472 23.203 1.00 92.88 100 ASP A C 1
ATOM 766 O O . ASP A 1 100 ? -37.250 8.390 22.682 1.00 92.88 100 ASP A O 1
ATOM 770 N N . GLY A 1 101 ? -38.085 6.320 22.557 1.00 92.75 101 GLY A N 1
ATOM 771 C CA . GLY A 1 101 ? -37.633 6.059 21.189 1.00 92.75 101 GLY A CA 1
ATOM 772 C C . GLY A 1 101 ? -36.157 5.671 21.045 1.00 92.75 101 GLY A C 1
ATOM 773 O O . GLY A 1 101 ? -35.784 5.209 19.968 1.00 92.75 101 GLY A O 1
ATOM 774 N N . ALA A 1 102 ? -35.348 5.767 22.102 1.00 96.25 102 ALA A N 1
ATOM 775 C CA . ALA A 1 102 ? -33.941 5.374 22.111 1.00 96.25 102 ALA A CA 1
ATOM 776 C C . ALA A 1 102 ? -33.725 4.027 22.817 1.00 96.25 102 ALA A C 1
ATOM 778 O O . ALA A 1 102 ? -34.468 3.653 23.724 1.00 96.25 102 ALA A O 1
ATOM 779 N N . TRP A 1 103 ? -32.701 3.292 22.388 1.00 97.44 103 TRP A N 1
ATOM 780 C CA . TRP A 1 103 ? -32.266 2.062 23.048 1.00 97.44 103 TRP A CA 1
ATOM 781 C C . TRP A 1 103 ? -31.203 2.359 24.098 1.00 97.44 103 TRP A C 1
ATOM 783 O O . TRP A 1 103 ? -30.301 3.156 23.859 1.00 97.44 103 TRP A O 1
ATOM 793 N N . TYR A 1 104 ? -31.306 1.676 25.228 1.00 97.56 104 TYR A N 1
ATOM 794 C CA . TYR A 1 104 ? -30.378 1.708 26.349 1.00 97.56 104 TYR A CA 1
ATOM 795 C C . TYR A 1 104 ? -30.012 0.277 26.719 1.00 97.56 104 TYR A C 1
ATOM 797 O O . TYR A 1 104 ? -30.804 -0.640 26.493 1.00 97.56 104 TYR A O 1
ATOM 805 N N . TYR A 1 105 ? -28.844 0.091 27.324 1.00 96.38 105 TYR A N 1
ATOM 806 C CA . TYR A 1 105 ? -28.445 -1.198 27.871 1.00 96.38 105 TYR A CA 1
ATOM 807 C C . TYR A 1 105 ? -28.163 -1.067 29.364 1.00 96.38 105 TYR A C 1
ATOM 809 O O . TYR A 1 105 ? -27.430 -0.169 29.783 1.00 96.38 105 TYR A O 1
ATOM 817 N N . PHE A 1 106 ? -28.752 -1.957 30.153 1.00 95.25 106 PHE A N 1
ATOM 818 C CA . PHE A 1 106 ? -28.527 -2.058 31.587 1.00 95.25 106 PHE A CA 1
ATOM 819 C C . PHE A 1 106 ? -27.682 -3.297 31.887 1.00 95.25 106 PHE A C 1
ATOM 821 O O . PHE A 1 106 ? -27.968 -4.383 31.384 1.00 95.25 106 PHE A O 1
ATOM 828 N N . ASP A 1 107 ? -26.628 -3.133 32.683 1.00 92.44 107 ASP A N 1
ATOM 829 C CA . ASP A 1 107 ? -25.774 -4.239 33.112 1.00 92.44 107 ASP A CA 1
ATOM 830 C C . ASP A 1 107 ? -26.516 -5.203 34.061 1.00 92.44 107 ASP A C 1
ATOM 832 O O . ASP A 1 107 ? -27.669 -4.982 34.441 1.00 92.44 107 ASP A O 1
ATOM 836 N N . GLY A 1 108 ? -25.852 -6.289 34.468 1.00 89.06 108 GLY A N 1
ATOM 837 C CA . GLY A 1 108 ? -26.436 -7.288 35.373 1.00 89.06 108 GLY A CA 1
ATOM 838 C C . GLY A 1 108 ? -26.826 -6.752 36.760 1.00 89.06 108 GLY A C 1
ATOM 839 O O . GLY A 1 108 ? -27.551 -7.427 37.483 1.00 89.06 108 GLY A O 1
ATOM 840 N N . ASN A 1 109 ? -26.386 -5.543 37.125 1.00 90.38 109 ASN A N 1
ATOM 841 C CA . ASN A 1 109 ? -26.741 -4.863 38.372 1.00 90.38 109 ASN A CA 1
ATOM 842 C C . ASN A 1 109 ? -27.842 -3.806 38.172 1.00 90.38 109 ASN A C 1
ATOM 844 O O . ASN A 1 109 ? -28.206 -3.109 39.119 1.00 90.38 109 ASN A O 1
ATOM 848 N N . GLY A 1 110 ? -28.358 -3.655 36.950 1.00 89.69 110 GLY A N 1
ATOM 849 C CA . GLY A 1 110 ? -29.332 -2.629 36.600 1.00 89.69 110 GLY A CA 1
ATOM 850 C C . GLY A 1 110 ? -28.743 -1.225 36.471 1.00 89.69 110 GLY A C 1
ATOM 851 O O . GLY A 1 110 ? -29.488 -0.248 36.553 1.00 89.69 110 GLY A O 1
ATOM 852 N N . ASN A 1 111 ? -27.429 -1.090 36.257 1.00 93.06 111 ASN A N 1
ATOM 853 C CA . ASN A 1 111 ? -26.819 0.196 35.931 1.00 93.06 111 ASN A CA 1
ATOM 854 C C . ASN A 1 111 ? -26.815 0.419 34.424 1.00 93.06 111 ASN A C 1
ATOM 856 O O . ASN A 1 111 ? -26.509 -0.471 33.635 1.00 93.06 111 ASN A O 1
ATOM 860 N N . LEU A 1 112 ? -27.098 1.650 34.022 1.00 94.69 112 LEU A N 1
ATOM 861 C CA . LEU A 1 112 ? -27.111 2.037 32.622 1.00 94.69 112 LEU A CA 1
ATOM 862 C C . LEU A 1 112 ? -25.673 2.134 32.074 1.00 94.69 112 LEU A C 1
ATOM 864 O O . LEU A 1 112 ? -24.857 2.904 32.586 1.00 94.69 112 LEU A O 1
ATOM 868 N N . VAL A 1 113 ? -25.379 1.374 31.017 1.00 95.06 113 VAL A N 1
ATOM 869 C CA . VAL A 1 113 ? -24.068 1.333 30.351 1.00 95.06 113 VAL A CA 1
ATOM 870 C C . VAL A 1 113 ? -23.871 2.573 29.477 1.00 95.06 113 VAL A C 1
ATOM 872 O O . VAL A 1 113 ? -24.759 2.967 28.723 1.00 95.06 113 VAL A O 1
ATOM 875 N N . LYS A 1 114 ? -22.697 3.209 29.582 1.00 97.50 114 LYS A N 1
ATOM 876 C CA . LYS A 1 114 ? -22.349 4.473 28.907 1.00 97.50 114 LYS A CA 1
ATOM 877 C C . LYS A 1 114 ? -20.902 4.456 28.437 1.00 97.50 114 LYS A C 1
ATOM 879 O O . LYS A 1 114 ? -20.049 3.913 29.133 1.00 97.50 114 LYS A O 1
ATOM 884 N N . ASN A 1 115 ? -20.625 5.130 27.321 1.00 95.94 115 ASN A N 1
ATOM 885 C CA . ASN A 1 115 ? -19.296 5.235 26.699 1.00 95.94 115 ASN A CA 1
ATOM 886 C C . ASN A 1 115 ? -18.601 3.877 26.537 1.00 95.94 115 ASN A C 1
ATOM 888 O O . ASN A 1 115 ? -17.415 3.734 26.831 1.00 95.94 115 ASN A O 1
ATOM 892 N N . ALA A 1 116 ? -19.367 2.864 26.147 1.00 95.44 116 ALA A N 1
ATOM 893 C CA . ALA A 1 116 ? -18.890 1.495 26.117 1.00 95.44 116 ALA A CA 1
ATOM 894 C C . ALA A 1 116 ? -19.586 0.698 25.022 1.00 95.44 116 ALA A C 1
ATOM 896 O O . ALA A 1 116 ? -20.728 0.969 24.641 1.00 95.44 116 ALA A O 1
ATOM 897 N N . TRP A 1 117 ? 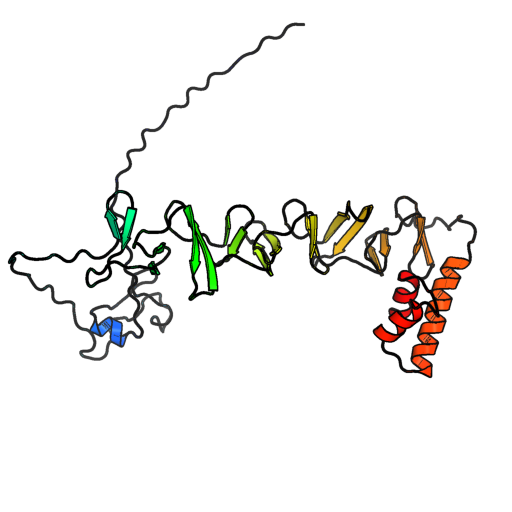-18.877 -0.318 24.549 1.00 95.94 117 TRP A N 1
ATOM 898 C CA . TRP A 1 117 ? -19.437 -1.323 23.667 1.00 95.94 117 TRP A CA 1
ATOM 899 C C . TRP A 1 117 ? -20.246 -2.335 24.465 1.00 95.94 117 TRP A C 1
ATOM 901 O O . TRP A 1 117 ? -19.805 -2.821 25.504 1.00 95.94 117 TRP A O 1
ATOM 911 N N . GLN A 1 118 ? -21.394 -2.699 23.912 1.00 96.38 118 GLN A N 1
ATOM 912 C CA . GLN A 1 118 ? -22.126 -3.903 24.258 1.00 96.38 118 GLN A CA 1
ATOM 913 C C . GLN A 1 118 ? -22.286 -4.702 22.967 1.00 96.38 118 GLN A C 1
ATOM 915 O O . GLN A 1 118 ? -23.160 -4.434 22.150 1.00 96.38 118 GLN A O 1
ATOM 920 N N . GLY A 1 119 ? -21.409 -5.678 22.756 1.00 94.75 119 GLY A N 1
ATOM 921 C CA . GLY A 1 119 ? -21.463 -6.589 21.621 1.00 94.75 119 GLY A CA 1
ATOM 922 C C . GLY A 1 119 ? -21.137 -5.819 20.353 1.00 94.75 119 GLY A C 1
ATOM 923 O O . GLY A 1 119 ? -20.066 -5.229 20.244 1.00 94.75 119 GLY A O 1
ATOM 924 N N . SER A 1 120 ? -22.076 -5.778 19.409 1.00 96.75 120 SER A N 1
ATOM 925 C CA . SER A 1 120 ? -21.912 -4.998 18.175 1.00 96.75 120 SER A CA 1
ATOM 926 C C . SER A 1 120 ? -22.380 -3.542 18.283 1.00 96.75 120 SER A C 1
ATOM 928 O O . SER A 1 120 ? -22.327 -2.823 17.289 1.00 96.75 120 SER A O 1
ATOM 930 N N . TYR A 1 121 ? -22.837 -3.099 19.453 1.00 97.56 121 TYR A N 1
ATOM 931 C CA . TYR A 1 121 ? -23.493 -1.808 19.652 1.00 97.56 121 TYR A CA 1
ATOM 932 C C . TYR A 1 121 ? -22.651 -0.898 20.546 1.00 97.56 121 TYR A C 1
ATOM 934 O O . TYR A 1 121 ? -21.964 -1.375 21.449 1.00 97.56 121 TYR A O 1
ATOM 942 N N . TYR A 1 122 ? -22.743 0.415 20.339 1.00 97.69 122 TYR A N 1
ATOM 943 C CA . TYR A 1 122 ? -22.056 1.401 21.175 1.00 97.69 122 TYR A CA 1
ATOM 944 C C . TYR A 1 122 ? -23.056 2.252 21.958 1.00 97.69 122 TYR A C 1
ATOM 946 O O . TYR A 1 122 ? -23.968 2.833 21.369 1.00 97.69 122 TYR A O 1
ATOM 954 N N . LEU A 1 123 ? -22.878 2.350 23.276 1.00 98.19 123 LEU A N 1
ATOM 955 C CA . LEU A 1 123 ? -23.680 3.199 24.153 1.00 98.19 123 LEU A CA 1
ATOM 956 C C . LEU A 1 123 ? -22.945 4.521 24.379 1.00 98.19 123 LEU A C 1
ATOM 958 O O . LEU A 1 123 ? -21.807 4.541 24.849 1.00 98.19 123 LEU A O 1
ATOM 962 N N . LYS A 1 124 ? -23.598 5.638 24.060 1.00 98.38 124 LYS A N 1
ATOM 963 C CA . LYS A 1 124 ? -23.029 6.990 24.156 1.00 98.38 124 LYS A CA 1
ATOM 964 C C . LYS A 1 124 ? -22.957 7.487 25.603 1.00 98.38 124 LYS A C 1
ATOM 966 O O . LYS A 1 124 ? -23.355 6.800 26.542 1.00 98.38 124 LYS A O 1
ATOM 971 N N . ALA A 1 125 ? -22.464 8.710 25.794 1.00 97.06 125 ALA A N 1
ATOM 972 C CA . ALA A 1 125 ? -22.336 9.334 27.112 1.00 97.06 125 ALA A CA 1
ATOM 973 C C . ALA A 1 125 ? -23.677 9.507 27.848 1.00 97.06 125 ALA A C 1
ATOM 975 O O . ALA A 1 125 ? -23.721 9.468 29.077 1.00 97.06 125 ALA A O 1
ATOM 976 N N . ASP A 1 126 ? -24.776 9.673 27.109 1.00 96.62 126 ASP A N 1
ATOM 977 C CA . ASP A 1 126 ? -26.134 9.738 27.656 1.00 96.62 126 ASP A CA 1
ATOM 978 C C . ASP A 1 126 ? -26.780 8.352 27.834 1.00 96.62 126 ASP A C 1
ATOM 980 O O . ASP A 1 126 ? -27.892 8.260 28.352 1.00 96.62 126 ASP A O 1
ATOM 984 N N . GLY A 1 127 ? -26.082 7.278 27.451 1.00 96.44 127 GLY A N 1
ATOM 985 C CA . GLY A 1 127 ? -26.568 5.903 27.505 1.00 96.44 127 GLY A CA 1
ATOM 986 C C . GLY A 1 127 ? -27.325 5.432 26.277 1.00 96.44 127 GLY A C 1
ATOM 987 O O . GLY A 1 127 ? -27.636 4.247 26.186 1.00 96.44 127 GLY A O 1
ATOM 988 N N . LYS A 1 128 ? -27.632 6.330 25.337 1.00 98.19 128 LYS A N 1
ATOM 989 C CA . LYS A 1 128 ? -28.352 5.952 24.125 1.00 98.19 128 LYS A CA 1
ATOM 990 C C . LYS A 1 128 ? -27.438 5.144 23.219 1.00 98.19 128 LYS A C 1
ATOM 992 O O . LYS A 1 128 ? -26.279 5.506 23.011 1.00 98.19 128 LYS A O 1
ATOM 997 N N . MET A 1 129 ? -27.984 4.094 22.626 1.00 98.19 129 MET A N 1
ATOM 998 C CA . MET A 1 129 ? -27.344 3.365 21.544 1.00 98.19 129 MET A CA 1
ATOM 999 C C . MET A 1 129 ? -27.087 4.314 20.370 1.00 98.19 129 MET A C 1
ATOM 1001 O O . MET A 1 129 ? -27.996 5.013 19.915 1.00 98.19 129 MET A O 1
ATOM 1005 N N . ALA A 1 130 ? -25.847 4.356 19.897 1.00 98.31 130 ALA A N 1
ATOM 1006 C CA . ALA A 1 130 ? -25.487 5.069 18.684 1.00 98.31 130 ALA A CA 1
ATOM 1007 C C . ALA A 1 130 ? -26.130 4.393 17.464 1.00 98.31 130 ALA A C 1
ATOM 1009 O O . ALA A 1 130 ? -26.121 3.167 17.348 1.00 98.31 130 ALA A O 1
ATOM 1010 N N . GLN A 1 131 ? -26.697 5.190 16.559 1.00 97.75 131 GLN A N 1
ATOM 1011 C CA . GLN A 1 131 ? -27.424 4.683 15.395 1.00 97.75 131 GLN A CA 1
ATOM 1012 C C . GLN A 1 131 ? -27.301 5.654 14.217 1.00 97.75 131 GLN A C 1
ATOM 1014 O O . GLN A 1 131 ? -27.573 6.845 14.354 1.00 97.75 131 GLN A O 1
ATOM 1019 N N . SER A 1 132 ? -26.928 5.134 13.045 1.00 98.00 132 SER A N 1
ATOM 1020 C CA . SER A 1 132 ? -26.679 5.916 11.822 1.00 98.00 132 SER A CA 1
ATOM 1021 C C . SER A 1 132 ? -25.667 7.059 12.009 1.00 98.00 132 SER A C 1
ATOM 1023 O O . SER A 1 132 ? -25.789 8.112 11.381 1.00 98.00 132 SER A O 1
ATOM 1025 N N . GLU A 1 133 ? -24.661 6.868 12.862 1.00 98.69 133 GLU A N 1
ATOM 1026 C CA . GLU A 1 133 ? -23.713 7.911 13.263 1.00 98.69 133 GLU A CA 1
ATOM 1027 C C . GLU A 1 133 ? -22.282 7.379 13.404 1.00 98.69 133 GLU A C 1
ATOM 1029 O O . GLU A 1 133 ? -22.046 6.176 13.544 1.00 98.69 133 GLU A O 1
ATOM 1034 N N . TRP A 1 134 ? -21.317 8.296 13.349 1.00 98.62 134 TRP A N 1
ATOM 1035 C CA . TRP A 1 134 ? -19.904 8.007 13.579 1.00 98.62 134 TRP A CA 1
ATOM 1036 C C . TRP A 1 134 ? -19.556 8.167 15.056 1.00 98.62 134 TRP A C 1
ATOM 1038 O O . TRP A 1 134 ? -19.920 9.164 15.676 1.00 98.62 134 TRP A O 1
ATOM 1048 N N . ILE A 1 135 ? -18.790 7.221 15.592 1.00 98.56 135 ILE A N 1
ATOM 1049 C CA . ILE A 1 135 ? -18.242 7.262 16.948 1.00 98.56 135 ILE A CA 1
ATOM 1050 C C . ILE A 1 135 ? -16.730 7.122 16.875 1.00 98.56 135 ILE A C 1
ATOM 1052 O O . ILE A 1 135 ? -16.212 6.209 16.232 1.00 98.56 135 ILE A O 1
ATOM 1056 N N . TYR A 1 136 ? -16.024 8.012 17.565 1.00 98.12 136 TYR A N 1
ATOM 1057 C CA . TYR A 1 136 ? -14.614 7.823 17.863 1.00 98.12 136 TYR A CA 1
ATOM 1058 C C . TYR A 1 136 ? -14.479 7.177 19.235 1.00 98.12 136 TYR A C 1
ATOM 1060 O O . TYR A 1 136 ? -14.929 7.738 20.235 1.00 98.12 136 TYR A O 1
ATOM 1068 N N . ASP A 1 137 ? -13.850 6.009 19.280 1.00 95.25 137 ASP A N 1
ATOM 1069 C CA . ASP A 1 137 ? -13.538 5.334 20.530 1.00 95.25 137 ASP A CA 1
ATOM 1070 C C . ASP A 1 137 ? -12.073 5.590 20.893 1.00 95.25 137 ASP A C 1
ATOM 1072 O O . ASP A 1 137 ? -11.150 5.096 20.238 1.00 95.25 137 ASP A O 1
ATOM 1076 N N . SER A 1 138 ? -11.863 6.366 21.956 1.00 94.62 138 SER A N 1
ATOM 1077 C CA . SER A 1 138 ? -10.531 6.735 22.440 1.00 94.62 138 SER A CA 1
ATOM 1078 C C . SER A 1 138 ? -9.726 5.550 22.975 1.00 94.62 138 SER A C 1
ATOM 1080 O O . SER A 1 138 ? -8.499 5.590 22.908 1.00 94.62 138 SER A O 1
ATOM 1082 N N . SER A 1 139 ? -10.380 4.496 23.470 1.00 94.00 139 SER A N 1
ATOM 1083 C CA . SER A 1 139 ? -9.719 3.283 23.969 1.00 94.00 139 SER A CA 1
ATOM 1084 C C . SER A 1 139 ? -9.148 2.456 22.819 1.00 94.00 139 SER A C 1
ATOM 1086 O O . SER A 1 139 ? -8.062 1.895 22.933 1.00 94.00 139 SER A O 1
ATOM 1088 N N . TYR A 1 140 ? -9.855 2.415 21.685 1.00 92.56 140 TYR A N 1
ATOM 1089 C CA . TYR A 1 140 ? -9.388 1.746 20.465 1.00 92.56 140 TYR A CA 1
ATOM 1090 C C . TYR A 1 140 ? -8.632 2.658 19.492 1.00 92.56 140 TYR A C 1
ATOM 1092 O O . TYR A 1 140 ? -8.098 2.143 18.498 1.00 92.56 140 TYR A O 1
ATOM 1100 N N . GLN A 1 141 ? -8.610 3.966 19.769 1.00 95.94 141 GLN A N 1
ATOM 1101 C CA . GLN A 1 141 ? -8.018 5.034 18.959 1.00 95.94 141 GLN A CA 1
ATOM 1102 C C . GLN A 1 141 ? -8.484 4.975 17.499 1.00 95.94 141 GLN A C 1
ATOM 1104 O O . GLN A 1 141 ? -7.679 5.004 16.569 1.00 95.94 141 GLN A O 1
ATOM 1109 N N . ALA A 1 142 ? -9.790 4.791 17.298 1.00 97.06 142 ALA A N 1
ATOM 1110 C CA . ALA A 1 142 ? -10.351 4.542 15.978 1.00 97.06 142 ALA A CA 1
ATOM 1111 C C . ALA A 1 142 ? -11.786 5.052 15.840 1.00 97.06 142 ALA A C 1
ATOM 1113 O O . ALA A 1 142 ? -12.556 5.081 16.802 1.00 97.06 142 ALA A O 1
ATOM 1114 N N . TRP A 1 143 ? -12.144 5.395 14.604 1.00 98.69 143 TRP A N 1
ATOM 1115 C CA . TRP A 1 143 ? -13.518 5.675 14.202 1.00 98.69 143 TRP A CA 1
ATOM 1116 C C . TRP A 1 143 ? -14.274 4.390 13.868 1.00 98.69 143 TRP A C 1
ATOM 1118 O O . TRP A 1 143 ? -13.718 3.474 13.263 1.00 98.69 143 TRP A O 1
ATOM 1128 N N . TYR A 1 144 ? -15.559 4.376 14.202 1.00 98.50 144 TYR A N 1
ATOM 1129 C CA . TYR A 1 144 ? -16.529 3.342 13.867 1.00 98.50 144 TYR A CA 1
ATOM 1130 C C . TYR A 1 144 ? -17.792 4.003 13.326 1.00 98.50 144 TYR A C 1
ATOM 1132 O O . TYR A 1 144 ? -18.164 5.095 13.761 1.00 98.50 144 TYR A O 1
ATOM 1140 N N . TYR A 1 145 ? -18.476 3.326 12.410 1.00 98.75 145 TYR A N 1
ATOM 1141 C CA . TYR A 1 145 ? -19.798 3.740 11.958 1.00 98.75 145 TYR A CA 1
ATOM 1142 C C . TYR A 1 145 ? -20.848 2.763 12.469 1.00 98.75 145 TYR A C 1
ATOM 1144 O O . TYR A 1 145 ? -20.739 1.563 12.216 1.00 98.75 145 TYR A O 1
ATOM 1152 N N . LEU A 1 146 ? -21.859 3.270 13.170 1.00 98.50 146 LEU A N 1
ATOM 1153 C CA . LEU A 1 146 ? -22.985 2.478 13.650 1.00 98.50 146 LEU A CA 1
ATOM 1154 C C . LEU A 1 146 ? -24.112 2.595 12.630 1.00 98.50 146 LEU A C 1
ATOM 1156 O O . LEU A 1 146 ? -24.553 3.697 12.306 1.00 98.50 146 LEU A O 1
ATOM 1160 N N . LYS A 1 147 ? -24.563 1.457 12.101 1.00 98.44 147 LYS A N 1
ATOM 1161 C CA . LYS A 1 147 ? -25.604 1.382 11.070 1.00 98.44 147 LYS A CA 1
ATOM 1162 C C . LYS A 1 147 ? -26.970 1.794 11.627 1.00 98.44 147 LYS A C 1
ATOM 1164 O O . LYS A 1 147 ? -27.136 2.089 12.811 1.00 98.44 147 LYS A O 1
ATOM 1169 N N . SER A 1 148 ? -27.984 1.771 10.767 1.00 97.12 148 SER A N 1
ATOM 1170 C CA . SER A 1 148 ? -29.374 2.049 11.142 1.00 97.12 148 SER A CA 1
ATOM 1171 C C . SER A 1 148 ? -29.968 1.048 12.135 1.00 97.12 148 SER A C 1
ATOM 1173 O O . SER A 1 148 ? -30.947 1.383 12.790 1.00 97.12 148 SER A O 1
ATOM 1175 N N . ASP A 1 149 ? -29.392 -0.146 12.269 1.00 95.75 149 ASP A N 1
ATOM 1176 C CA . ASP A 1 149 ? -29.753 -1.147 13.281 1.00 95.75 149 ASP A CA 1
ATOM 1177 C C . ASP A 1 149 ? -28.947 -0.996 14.591 1.00 95.75 149 ASP A C 1
ATOM 1179 O O . ASP A 1 149 ? -29.163 -1.748 15.535 1.00 95.75 149 ASP A O 1
ATOM 1183 N N . GLY A 1 150 ? -28.025 -0.027 14.656 1.00 96.19 150 GLY A N 1
ATOM 1184 C CA . GLY A 1 150 ? -27.135 0.229 15.791 1.00 96.19 150 GLY A CA 1
ATOM 1185 C C . GLY A 1 150 ? -25.856 -0.607 15.810 1.00 96.19 150 GLY A C 1
ATOM 1186 O O . GLY A 1 150 ? -24.930 -0.279 16.550 1.00 96.19 150 GLY A O 1
ATOM 1187 N N . SER A 1 151 ? -25.765 -1.663 15.000 1.00 97.38 151 SER A N 1
ATOM 1188 C CA . SER A 1 151 ? -24.555 -2.480 14.931 1.00 97.38 151 SER A CA 1
ATOM 1189 C C . SER A 1 151 ? -23.456 -1.774 14.132 1.00 97.38 151 SER A C 1
ATOM 1191 O O . SER A 1 151 ? -23.736 -1.071 13.155 1.00 97.38 151 SER A O 1
ATOM 1193 N N . TYR A 1 152 ? -22.191 -1.950 14.517 1.00 97.62 152 TYR A N 1
ATOM 1194 C CA . TYR A 1 152 ? -21.083 -1.350 13.775 1.00 97.62 152 TYR A CA 1
ATOM 1195 C C . TYR A 1 152 ? -20.924 -1.966 12.374 1.00 97.62 152 TYR A C 1
ATOM 1197 O O . TYR A 1 152 ? -21.113 -3.166 12.157 1.00 97.62 152 TYR A O 1
ATOM 1205 N N . ALA A 1 153 ? -20.576 -1.134 11.395 1.00 98.25 153 ALA A N 1
ATOM 1206 C CA . ALA A 1 153 ? -20.242 -1.571 10.045 1.00 98.25 153 ALA A CA 1
ATOM 1207 C C . ALA A 1 153 ? -18.836 -2.194 10.005 1.00 98.25 153 ALA A C 1
ATOM 1209 O O . ALA A 1 153 ? -17.910 -1.690 10.634 1.00 98.25 153 ALA A O 1
ATOM 1210 N N . LYS A 1 154 ? -18.667 -3.275 9.237 1.00 98.06 154 LYS A N 1
ATOM 1211 C CA . LYS A 1 154 ? -17.389 -3.970 9.012 1.00 98.06 154 LYS A CA 1
ATOM 1212 C C . LYS A 1 154 ? -17.346 -4.566 7.611 1.00 98.06 154 LYS A C 1
ATOM 1214 O O . LYS A 1 154 ? -18.390 -4.978 7.111 1.00 98.06 154 LYS A O 1
ATOM 1219 N N . ASN A 1 155 ? -16.158 -4.630 7.009 1.00 97.19 155 ASN A N 1
ATOM 1220 C CA . ASN A 1 155 ? -15.954 -5.004 5.600 1.00 97.19 155 ASN A CA 1
ATOM 1221 C C . ASN A 1 155 ? -16.913 -4.255 4.663 1.00 97.19 155 ASN A C 1
ATOM 1223 O O . ASN A 1 155 ? -17.574 -4.852 3.815 1.00 97.19 155 ASN A O 1
ATOM 1227 N N . ALA A 1 156 ? -17.075 -2.957 4.905 1.00 97.69 156 ALA A N 1
ATOM 1228 C CA . ALA A 1 156 ? -18.127 -2.177 4.282 1.00 97.69 156 ALA A CA 1
ATOM 1229 C C . ALA A 1 156 ? -17.685 -0.739 4.050 1.00 97.69 156 ALA A C 1
ATOM 1231 O O . ALA A 1 156 ? -16.898 -0.170 4.809 1.00 97.69 156 ALA A O 1
ATOM 1232 N N . TRP A 1 157 ? -18.264 -0.143 3.017 1.00 98.38 157 TRP A N 1
ATOM 1233 C CA . TRP A 1 157 ? -18.130 1.272 2.726 1.00 98.38 157 TRP A CA 1
ATOM 1234 C C . TRP A 1 157 ? -19.252 2.056 3.400 1.00 98.38 157 TRP A C 1
ATOM 1236 O O . TRP A 1 157 ? -20.420 1.685 3.299 1.00 98.38 157 TRP A O 1
ATOM 1246 N N . GLN A 1 158 ? -18.897 3.174 4.026 1.00 98.44 158 GLN A N 1
ATOM 1247 C CA . GLN A 1 158 ? -19.831 4.215 4.434 1.00 98.44 158 GLN A CA 1
ATOM 1248 C C . GLN A 1 158 ? -19.418 5.513 3.743 1.00 98.44 158 GLN A C 1
ATOM 1250 O O . GLN A 1 158 ? -18.468 6.179 4.152 1.00 98.44 158 GLN A O 1
ATOM 1255 N N . GLY A 1 159 ? -20.111 5.879 2.665 1.00 97.94 159 GLY A N 1
ATOM 1256 C CA . GLY A 1 159 ? -19.699 7.007 1.827 1.00 97.94 159 GLY A CA 1
ATOM 1257 C C . GLY A 1 159 ? -18.303 6.781 1.232 1.00 97.94 159 GLY A C 1
ATOM 1258 O O . GLY A 1 159 ? -18.083 5.801 0.529 1.00 97.94 159 GLY A O 1
ATOM 1259 N N . ALA A 1 160 ? -17.363 7.688 1.508 1.00 98.44 160 ALA A N 1
ATOM 1260 C CA . ALA A 1 160 ? -15.979 7.591 1.032 1.00 98.44 160 ALA A CA 1
ATOM 1261 C C . ALA A 1 160 ? -15.039 6.821 1.983 1.00 98.44 160 ALA A C 1
ATOM 1263 O O . ALA A 1 160 ? -13.844 6.737 1.709 1.00 98.44 160 ALA A O 1
ATOM 1264 N N . TYR A 1 161 ? -15.557 6.292 3.090 1.00 98.75 161 TYR A N 1
ATOM 1265 C CA . TYR A 1 161 ? -14.777 5.676 4.160 1.00 98.75 161 TYR A CA 1
ATOM 1266 C C . TYR A 1 161 ? -14.961 4.162 4.154 1.00 98.75 161 TYR A C 1
ATOM 1268 O O . TYR A 1 161 ? -16.067 3.675 3.912 1.00 98.75 161 TYR A O 1
ATOM 1276 N N . TYR A 1 162 ? -13.900 3.422 4.467 1.00 98.75 162 TYR A N 1
ATOM 1277 C CA . TYR A 1 162 ? -13.948 1.965 4.563 1.00 98.75 162 TYR A CA 1
ATOM 1278 C C . TYR A 1 162 ? -13.798 1.498 6.010 1.00 98.75 162 TYR A C 1
ATOM 1280 O O . TYR A 1 162 ? -12.865 1.904 6.705 1.00 98.75 162 TYR A O 1
ATOM 1288 N N . LEU A 1 163 ? -14.700 0.622 6.451 1.00 98.62 163 LEU A N 1
ATOM 1289 C CA . LEU A 1 163 ? -14.668 -0.021 7.758 1.00 98.62 163 LEU A CA 1
ATOM 1290 C C . LEU A 1 163 ? -14.073 -1.420 7.595 1.00 98.62 163 LEU A C 1
ATOM 1292 O O . LEU A 1 163 ? -14.630 -2.264 6.892 1.00 98.62 163 LEU A O 1
ATOM 1296 N N . LYS A 1 164 ? -12.941 -1.672 8.256 1.00 98.38 164 LYS A N 1
ATOM 1297 C CA . LYS A 1 164 ? -12.211 -2.948 8.196 1.00 98.38 164 LYS A CA 1
ATOM 1298 C C . LYS A 1 164 ? -12.997 -4.079 8.870 1.00 98.38 164 LYS A C 1
ATOM 1300 O O . LYS A 1 164 ? -14.057 -3.865 9.456 1.00 98.38 164 LYS A O 1
ATOM 1305 N N . SER A 1 165 ? -12.472 -5.301 8.823 1.00 96.44 165 SER A N 1
ATOM 1306 C CA . SER A 1 165 ? -13.112 -6.493 9.408 1.00 96.44 165 SER A CA 1
ATOM 1307 C C . SER A 1 165 ? -13.389 -6.383 10.911 1.00 96.44 165 SER A C 1
ATOM 1309 O O . SER A 1 165 ? -14.350 -6.967 11.405 1.00 96.44 165 SER A O 1
ATOM 1311 N N . ASN A 1 166 ? -12.584 -5.595 11.625 1.00 94.69 166 ASN A N 1
ATOM 1312 C CA . ASN A 1 166 ? -12.740 -5.290 13.047 1.00 94.69 166 ASN A CA 1
ATOM 1313 C C . ASN A 1 166 ? -13.580 -4.027 13.324 1.00 94.69 166 ASN A C 1
ATOM 1315 O O . ASN A 1 166 ? -13.583 -3.540 14.448 1.00 94.69 166 ASN A O 1
ATOM 1319 N N . GLY A 1 167 ? -14.232 -3.457 12.308 1.00 97.06 167 GLY A N 1
ATOM 1320 C CA . GLY A 1 167 ? -15.075 -2.267 12.422 1.00 97.06 167 GLY A CA 1
ATOM 1321 C C . GLY A 1 167 ? -14.339 -0.927 12.419 1.00 97.06 167 GLY A C 1
ATOM 1322 O O . GLY A 1 167 ? -14.975 0.104 12.209 1.00 97.06 167 GLY A O 1
ATOM 1323 N N . LYS A 1 168 ? -13.011 -0.918 12.596 1.00 98.31 168 LYS A N 1
ATOM 1324 C CA . LYS A 1 168 ? -12.221 0.319 12.568 1.00 98.31 168 LYS A CA 1
ATOM 1325 C C . LYS A 1 168 ? -12.226 0.922 11.167 1.00 98.31 168 LYS A C 1
ATOM 1327 O O . LYS A 1 168 ? -11.943 0.223 10.191 1.00 98.31 168 LYS A O 1
ATOM 1332 N N . MET A 1 169 ? -12.459 2.225 11.074 1.00 98.69 169 MET A N 1
ATOM 1333 C CA . MET A 1 169 ? -12.255 2.983 9.845 1.00 98.69 169 MET A CA 1
ATOM 1334 C C . MET A 1 169 ? -10.776 2.945 9.449 1.00 98.69 169 MET A C 1
ATOM 1336 O O . MET A 1 169 ? -9.902 3.210 10.274 1.00 98.69 169 MET A O 1
ATOM 1340 N N . ALA A 1 170 ? -10.493 2.598 8.199 1.00 98.50 170 ALA A N 1
ATOM 1341 C CA . ALA A 1 170 ? -9.138 2.614 7.665 1.00 98.50 170 ALA A CA 1
ATOM 1342 C C . ALA A 1 170 ? -8.640 4.054 7.457 1.00 98.50 170 ALA A C 1
ATOM 1344 O O . ALA A 1 170 ? -9.386 4.906 6.969 1.00 98.50 170 ALA A O 1
ATOM 1345 N N . GLN A 1 171 ? -7.382 4.325 7.820 1.00 98.31 171 GLN A N 1
ATOM 1346 C CA . GLN A 1 171 ? -6.765 5.654 7.707 1.00 98.31 171 GLN A CA 1
ATOM 1347 C C . GLN A 1 171 ? -5.279 5.551 7.361 1.00 98.31 171 GLN A C 1
ATOM 1349 O O . GLN A 1 171 ? -4.504 4.957 8.105 1.00 98.31 171 GLN A O 1
ATOM 1354 N N . GLY A 1 172 ? -4.870 6.178 6.255 1.00 98.38 172 GLY A N 1
ATOM 1355 C CA . GLY A 1 172 ? -3.475 6.189 5.801 1.00 98.38 172 GLY A CA 1
ATOM 1356 C C . GLY A 1 172 ? -2.932 4.801 5.453 1.00 98.38 172 GLY A C 1
ATOM 1357 O O . GLY A 1 172 ? -1.761 4.521 5.700 1.00 98.38 172 GLY A O 1
ATOM 1358 N N . GLU A 1 173 ? -3.777 3.911 4.935 1.00 98.62 173 GLU A N 1
ATOM 1359 C CA . GLU A 1 173 ? -3.446 2.499 4.747 1.00 98.62 173 GLU A CA 1
ATOM 1360 C C . GLU A 1 173 ? -4.102 1.905 3.494 1.00 98.62 173 GLU A C 1
ATOM 1362 O O . GLU A 1 173 ? -5.111 2.402 2.987 1.00 98.62 173 GLU A O 1
ATOM 1367 N N . TRP A 1 174 ? -3.516 0.813 3.005 1.00 98.62 174 TRP A N 1
ATOM 1368 C CA . TRP A 1 174 ? -4.088 -0.013 1.947 1.00 98.62 174 TRP A CA 1
ATOM 1369 C C . TRP A 1 174 ? -5.066 -1.030 2.530 1.00 98.62 174 TRP A C 1
ATOM 1371 O O . TRP A 1 174 ? -4.772 -1.669 3.539 1.00 98.62 174 TRP A O 1
ATOM 1381 N N . VAL A 1 175 ? -6.194 -1.237 1.854 1.00 98.44 175 VAL A N 1
ATOM 1382 C CA . VAL A 1 175 ? -7.150 -2.302 2.176 1.00 98.44 175 VAL A CA 1
ATOM 1383 C C . VAL A 1 175 ? -7.488 -3.104 0.931 1.00 98.44 175 VAL A C 1
ATOM 1385 O O . VAL A 1 175 ? -7.574 -2.558 -0.170 1.00 98.44 175 VAL A O 1
ATOM 1388 N N . TYR A 1 176 ? -7.712 -4.399 1.123 1.00 98.38 176 TYR A N 1
ATOM 1389 C CA . TYR A 1 176 ? -8.289 -5.264 0.107 1.00 98.38 176 TYR A CA 1
ATOM 1390 C C . TYR A 1 176 ? -9.749 -5.532 0.457 1.00 98.38 176 TYR A C 1
ATOM 1392 O O . TYR A 1 176 ? -10.045 -6.056 1.534 1.00 98.38 176 TYR A O 1
ATOM 1400 N N . ASP A 1 177 ? -10.656 -5.163 -0.442 1.00 97.81 177 ASP A N 1
ATOM 1401 C CA . ASP A 1 177 ? -12.069 -5.501 -0.322 1.00 97.81 177 ASP A CA 1
ATOM 1402 C C . ASP A 1 177 ? -12.340 -6.761 -1.145 1.00 97.81 177 ASP A C 1
ATOM 1404 O O . ASP A 1 177 ? -12.410 -6.725 -2.379 1.00 97.81 177 ASP A O 1
ATOM 1408 N N . SER A 1 178 ? -12.486 -7.890 -0.450 1.00 96.31 178 SER A N 1
ATOM 1409 C CA . SER A 1 178 ? -12.726 -9.195 -1.069 1.00 96.31 178 SER A CA 1
ATOM 1410 C C . SER A 1 178 ? -14.038 -9.260 -1.853 1.00 96.31 178 SER A C 1
ATOM 1412 O O . SER A 1 178 ? -14.143 -10.069 -2.772 1.00 96.31 178 SER A O 1
ATOM 1414 N N . SER A 1 179 ? -15.021 -8.410 -1.536 1.00 95.25 179 SER A N 1
ATOM 1415 C CA . SER A 1 179 ? -16.307 -8.371 -2.246 1.00 95.25 179 SER A CA 1
ATOM 1416 C C . SER A 1 179 ? -16.144 -7.792 -3.650 1.00 95.25 179 SER A C 1
ATOM 1418 O O . SER A 1 179 ? -16.778 -8.258 -4.594 1.00 95.25 179 SER A O 1
ATOM 1420 N N . TYR A 1 180 ? -15.263 -6.798 -3.798 1.00 96.94 180 TYR A N 1
ATOM 1421 C CA . TYR A 1 180 ? -14.928 -6.185 -5.088 1.00 96.94 180 TYR A CA 1
ATOM 1422 C C . TYR A 1 180 ? -13.663 -6.760 -5.730 1.00 96.94 180 TYR A C 1
ATOM 1424 O O . TYR A 1 180 ? -13.328 -6.373 -6.850 1.00 96.94 180 TYR A O 1
ATOM 1432 N N . GLN A 1 181 ? -12.962 -7.653 -5.025 1.00 97.62 181 GLN A N 1
ATOM 1433 C CA . GLN A 1 181 ? -11.667 -8.219 -5.404 1.00 97.62 181 GLN A CA 1
ATOM 1434 C C . GLN A 1 181 ? -10.626 -7.147 -5.758 1.00 97.62 181 GLN A C 1
ATOM 1436 O O . GLN A 1 181 ? -9.817 -7.318 -6.671 1.00 97.62 181 GLN A O 1
ATOM 1441 N N . ALA A 1 182 ? -10.646 -6.025 -5.037 1.00 98.38 182 ALA A N 1
ATOM 1442 C CA . ALA A 1 182 ? -9.874 -4.841 -5.386 1.00 98.38 182 ALA A CA 1
ATOM 1443 C C . ALA A 1 182 ? -9.136 -4.245 -4.184 1.00 98.38 182 ALA A C 1
ATOM 1445 O O . ALA A 1 182 ? -9.613 -4.277 -3.049 1.00 98.38 182 ALA A O 1
ATOM 1446 N N . TRP A 1 183 ? -7.965 -3.674 -4.469 1.00 98.75 183 TRP A N 1
ATOM 1447 C CA . TRP A 1 183 ? -7.210 -2.857 -3.525 1.00 98.75 183 TRP A CA 1
ATOM 1448 C C . TRP A 1 183 ? -7.670 -1.406 -3.581 1.00 98.75 183 TRP A C 1
ATOM 1450 O O . TRP A 1 183 ? -7.934 -0.875 -4.659 1.00 98.75 183 TRP A O 1
ATOM 1460 N N . TYR A 1 184 ? -7.691 -0.766 -2.419 1.00 98.81 184 TYR A N 1
ATOM 1461 C CA . TYR A 1 184 ? -7.990 0.647 -2.237 1.00 98.81 184 TYR A CA 1
ATOM 1462 C C . TYR A 1 184 ? -6.969 1.250 -1.281 1.00 98.81 184 TYR A C 1
ATOM 1464 O O . TYR A 1 184 ? -6.474 0.568 -0.382 1.00 98.81 184 TYR A O 1
ATOM 1472 N N . TYR A 1 185 ? -6.696 2.540 -1.437 1.00 98.81 185 TYR A N 1
ATOM 1473 C CA . TYR A 1 185 ? -5.915 3.294 -0.465 1.00 98.81 185 TYR A CA 1
ATOM 1474 C C . TYR A 1 185 ? -6.800 4.319 0.231 1.00 98.81 185 TYR A C 1
ATOM 1476 O O . TYR A 1 185 ? -7.432 5.141 -0.436 1.00 98.81 185 TYR A O 1
ATOM 1484 N N . LEU A 1 186 ? -6.838 4.284 1.561 1.00 98.75 186 LEU A N 1
ATOM 1485 C CA . LEU A 1 186 ? -7.535 5.275 2.371 1.00 98.75 186 LEU A CA 1
ATOM 1486 C C . LEU A 1 186 ? -6.521 6.311 2.831 1.00 98.75 186 LEU A C 1
ATOM 1488 O O . LEU A 1 186 ? -5.521 5.978 3.465 1.00 98.75 186 LEU A O 1
ATOM 1492 N N . LYS A 1 187 ? -6.780 7.580 2.518 1.00 98.75 187 LYS A N 1
ATOM 1493 C CA . LYS A 1 187 ? -5.932 8.704 2.922 1.00 98.75 187 LYS A CA 1
ATOM 1494 C C . LYS A 1 187 ? -5.957 8.878 4.445 1.00 98.75 187 LYS A C 1
ATOM 1496 O O . LYS A 1 187 ? -6.739 8.247 5.155 1.00 98.75 187 LYS A O 1
ATOM 1501 N N . SER A 1 188 ? -5.111 9.762 4.967 1.00 98.00 188 SER A N 1
ATOM 1502 C CA . SER A 1 188 ? -5.076 10.097 6.400 1.00 98.00 188 SER A CA 1
ATOM 1503 C C . SER A 1 188 ? -6.413 10.645 6.925 1.00 98.00 188 SER A C 1
ATOM 1505 O O . SER A 1 188 ? -6.775 10.393 8.071 1.00 98.00 188 SER A O 1
ATOM 1507 N N . ASP A 1 189 ? -7.182 11.328 6.073 1.00 97.88 189 ASP A N 1
ATOM 1508 C CA . ASP A 1 189 ? -8.547 11.788 6.371 1.00 97.88 189 ASP A CA 1
ATOM 1509 C C . ASP A 1 189 ? -9.603 10.659 6.362 1.00 97.88 189 ASP A C 1
ATOM 1511 O O . ASP A 1 189 ? -10.771 10.912 6.646 1.00 97.88 189 ASP A O 1
ATOM 1515 N N . GLY A 1 190 ? -9.206 9.422 6.043 1.00 98.19 190 GLY A N 1
ATOM 1516 C CA . GLY A 1 190 ? -10.055 8.232 5.959 1.00 98.19 190 GLY A CA 1
ATOM 1517 C C . GLY A 1 190 ? -10.764 8.030 4.619 1.00 98.19 190 GLY A C 1
ATOM 1518 O O . GLY A 1 190 ? -11.260 6.937 4.356 1.00 98.19 190 GLY A O 1
ATOM 1519 N N . SER A 1 191 ? -10.819 9.046 3.758 1.00 98.69 191 SER A N 1
ATOM 1520 C CA . SER A 1 191 ? -11.464 8.920 2.451 1.00 98.69 191 SER A CA 1
ATOM 1521 C C . SER A 1 191 ? -10.565 8.191 1.449 1.00 98.69 191 SER A C 1
ATOM 1523 O O . SER A 1 191 ? -9.339 8.337 1.477 1.00 98.69 191 SER A O 1
ATOM 1525 N N . TYR A 1 192 ? -11.151 7.407 0.543 1.00 98.69 192 TYR A N 1
ATOM 1526 C CA . TYR A 1 192 ? -10.363 6.699 -0.468 1.00 98.69 192 TYR A CA 1
ATOM 1527 C C . TYR A 1 192 ? -9.712 7.651 -1.486 1.00 98.69 192 TYR A C 1
ATOM 1529 O O . TYR A 1 192 ? -10.290 8.661 -1.897 1.00 98.69 192 TYR A O 1
ATOM 1537 N N . ALA A 1 193 ? -8.490 7.326 -1.903 1.00 98.75 193 ALA A N 1
ATOM 1538 C CA . ALA A 1 193 ? -7.806 7.994 -3.003 1.00 98.75 193 ALA A CA 1
ATOM 1539 C C . ALA A 1 193 ? -8.388 7.547 -4.354 1.00 98.75 193 ALA A C 1
ATOM 1541 O O . ALA A 1 193 ? -8.725 6.381 -4.536 1.00 98.75 193 ALA A O 1
ATOM 1542 N N . ARG A 1 194 ? -8.501 8.477 -5.307 1.00 98.50 194 ARG A N 1
ATOM 1543 C CA . ARG A 1 194 ? -9.042 8.243 -6.656 1.00 98.50 194 ARG A CA 1
ATOM 1544 C C . ARG A 1 194 ? -8.459 9.240 -7.647 1.00 98.50 194 ARG A C 1
ATOM 1546 O O . ARG A 1 194 ? -8.218 10.383 -7.264 1.00 98.50 194 ARG A O 1
ATOM 1553 N N . ASN A 1 195 ? -8.288 8.823 -8.901 1.00 98.12 195 ASN A N 1
ATOM 1554 C CA . ASN A 1 195 ? -7.603 9.586 -9.954 1.00 98.12 195 ASN A CA 1
ATOM 1555 C C . ASN A 1 195 ? -6.248 10.139 -9.486 1.00 98.12 195 ASN A C 1
ATOM 1557 O O . ASN A 1 195 ? -5.928 11.304 -9.719 1.00 98.12 195 ASN A O 1
ATOM 1561 N N . ALA A 1 196 ? -5.502 9.335 -8.735 1.00 98.19 196 ALA A N 1
ATOM 1562 C CA . ALA A 1 196 ? -4.311 9.793 -8.041 1.00 98.19 196 ALA A CA 1
ATOM 1563 C C . ALA A 1 196 ? -3.300 8.665 -7.871 1.00 98.19 196 ALA A C 1
ATOM 1565 O O . ALA A 1 196 ? -3.662 7.494 -7.734 1.00 98.19 196 ALA A O 1
ATOM 1566 N N . TRP A 1 197 ? -2.032 9.056 -7.816 1.00 98.56 197 TRP A N 1
ATOM 1567 C CA . TRP A 1 197 ? -0.934 8.181 -7.438 1.00 98.56 197 TRP A CA 1
ATOM 1568 C C . TRP A 1 197 ? -0.811 8.091 -5.917 1.00 98.56 197 TRP A C 1
ATOM 1570 O O . TRP A 1 197 ? -0.914 9.095 -5.212 1.00 98.56 197 TRP A O 1
ATOM 1580 N N . GLN A 1 198 ? -0.531 6.889 -5.421 1.00 98.38 198 GLN A N 1
ATOM 1581 C CA . GLN A 1 198 ? -0.081 6.642 -4.057 1.00 98.38 198 GLN A CA 1
ATOM 1582 C C . GLN A 1 198 ? 1.192 5.801 -4.119 1.00 98.38 198 GLN A C 1
ATOM 1584 O O . GLN A 1 198 ? 1.143 4.599 -4.372 1.00 98.38 198 GLN A O 1
ATOM 1589 N N . GLY A 1 199 ? 2.348 6.424 -3.882 1.00 97.94 199 GLY A N 1
ATOM 1590 C CA . GLY A 1 199 ? 3.634 5.769 -4.124 1.00 97.94 199 GLY A CA 1
ATOM 1591 C C . GLY A 1 199 ? 3.747 5.339 -5.589 1.00 97.94 199 GLY A C 1
ATOM 1592 O O . GLY A 1 199 ? 3.548 6.154 -6.482 1.00 97.94 199 GLY A O 1
ATOM 1593 N N . ASN A 1 200 ? 4.010 4.054 -5.827 1.00 98.44 200 ASN A N 1
ATOM 1594 C CA . ASN A 1 200 ? 4.163 3.497 -7.175 1.00 98.44 200 ASN A CA 1
ATOM 1595 C C . ASN A 1 200 ? 2.841 2.997 -7.789 1.00 98.44 200 ASN A C 1
ATOM 1597 O O . ASN A 1 200 ? 2.870 2.349 -8.830 1.00 98.44 200 ASN A O 1
ATOM 1601 N N . TYR A 1 201 ? 1.700 3.243 -7.147 1.00 98.81 201 TYR A N 1
ATOM 1602 C CA . TYR A 1 201 ? 0.408 2.664 -7.520 1.00 98.81 201 TYR A CA 1
ATOM 1603 C C . TYR A 1 201 ? -0.562 3.750 -7.976 1.00 98.81 201 TYR A C 1
ATOM 1605 O O . TYR A 1 201 ? -0.562 4.850 -7.421 1.00 98.81 201 TYR A O 1
ATOM 1613 N N . TYR A 1 202 ? -1.437 3.425 -8.927 1.00 98.81 202 TYR A N 1
ATOM 1614 C CA . TYR A 1 202 ? -2.473 4.340 -9.405 1.00 98.81 202 TYR A CA 1
ATOM 1615 C C . TYR A 1 202 ? -3.867 3.901 -8.950 1.00 98.81 202 TYR A C 1
ATOM 1617 O O . TYR A 1 202 ? -4.257 2.749 -9.150 1.00 98.81 202 TYR A O 1
ATOM 1625 N N . LEU A 1 203 ? -4.633 4.823 -8.363 1.00 98.81 203 LEU A N 1
ATOM 1626 C CA . LEU A 1 203 ? -6.022 4.607 -7.965 1.00 98.81 203 LEU A CA 1
ATOM 1627 C C . LEU A 1 203 ? -6.946 5.217 -9.019 1.00 98.81 203 LEU A C 1
ATOM 1629 O O . LEU A 1 203 ? -6.910 6.424 -9.264 1.00 98.81 203 LEU A O 1
ATOM 1633 N N . LYS A 1 204 ? -7.800 4.388 -9.621 1.00 98.75 204 LYS A N 1
ATOM 1634 C CA . LYS A 1 204 ? -8.737 4.773 -10.686 1.00 98.75 204 LYS A CA 1
ATOM 1635 C C . LYS A 1 204 ? -9.865 5.667 -10.168 1.00 98.75 204 LYS A C 1
ATOM 1637 O O . LYS A 1 204 ? -9.953 5.991 -8.983 1.00 98.75 204 LYS A O 1
ATOM 1642 N N . SER A 1 205 ? -10.764 6.071 -11.061 1.00 98.00 205 SER A N 1
ATOM 1643 C CA . SER A 1 205 ? -11.874 6.971 -10.739 1.00 98.00 205 SER A CA 1
ATOM 1644 C C . SER A 1 205 ? -12.837 6.430 -9.687 1.00 98.00 205 SER A C 1
ATOM 1646 O O . SER A 1 205 ? -13.481 7.230 -9.014 1.00 98.00 205 SER A O 1
ATOM 1648 N N . ASP A 1 206 ? -12.952 5.111 -9.541 1.00 98.06 206 ASP A N 1
ATOM 1649 C CA . ASP A 1 206 ? -13.765 4.423 -8.529 1.00 98.06 206 ASP A CA 1
ATOM 1650 C C . ASP A 1 206 ? -12.956 4.013 -7.283 1.00 98.06 206 ASP A C 1
ATOM 1652 O O . ASP A 1 206 ? -13.465 3.304 -6.419 1.00 98.06 206 ASP A O 1
ATOM 1656 N N . GLY A 1 207 ? -11.699 4.457 -7.187 1.00 98.56 207 GLY A N 1
ATOM 1657 C CA . GLY A 1 207 ? -10.803 4.178 -6.069 1.00 98.56 207 GLY A CA 1
ATOM 1658 C C . GLY A 1 207 ? -10.060 2.849 -6.149 1.00 98.56 207 GLY A C 1
ATOM 1659 O O . GLY A 1 207 ? -9.158 2.626 -5.344 1.00 98.56 207 GLY A O 1
ATOM 1660 N N . LYS A 1 208 ? -10.394 1.978 -7.108 1.00 98.69 208 LYS A N 1
ATOM 1661 C CA . LYS A 1 208 ? -9.697 0.702 -7.273 1.00 98.69 208 LYS A CA 1
ATOM 1662 C C . LYS A 1 208 ? -8.281 0.938 -7.773 1.00 98.69 208 LYS A C 1
ATOM 1664 O O . LYS A 1 208 ? -8.070 1.692 -8.725 1.00 98.69 208 LYS A O 1
ATOM 1669 N N . MET A 1 209 ? -7.321 0.243 -7.184 1.00 98.81 209 MET A N 1
ATOM 1670 C CA . MET A 1 209 ? -5.957 0.196 -7.690 1.00 98.81 209 MET A CA 1
ATOM 1671 C C . MET A 1 209 ? -5.936 -0.446 -9.080 1.00 98.81 209 MET A C 1
ATOM 1673 O O . MET A 1 209 ? -6.484 -1.533 -9.273 1.00 98.81 209 MET A O 1
ATOM 1677 N N . ALA A 1 210 ? -5.310 0.223 -10.043 1.00 98.81 210 ALA A N 1
ATOM 1678 C CA . ALA A 1 210 ? -5.041 -0.356 -11.351 1.00 98.81 210 ALA A CA 1
ATOM 1679 C C . ALA A 1 210 ? -4.004 -1.487 -11.238 1.00 98.81 210 ALA A C 1
ATOM 1681 O O . ALA A 1 210 ? -3.049 -1.386 -10.465 1.00 98.81 210 ALA A O 1
ATOM 1682 N N . LYS A 1 211 ? -4.201 -2.581 -11.982 1.00 98.56 211 LYS A N 1
ATOM 1683 C CA . LYS A 1 211 ? -3.336 -3.772 -11.919 1.00 98.56 211 LYS A CA 1
ATOM 1684 C C . LYS A 1 211 ? -3.371 -4.541 -13.238 1.00 98.56 211 LYS A C 1
ATOM 1686 O O . LYS A 1 211 ? -4.432 -5.008 -13.641 1.00 98.56 211 LYS A O 1
ATOM 1691 N N . GLY A 1 212 ? -2.210 -4.730 -13.865 1.00 98.50 212 GLY A N 1
ATOM 1692 C CA . GLY A 1 212 ? -2.090 -5.413 -15.159 1.00 98.50 212 GLY A CA 1
ATOM 1693 C C . GLY A 1 212 ? -2.811 -4.681 -16.293 1.00 98.50 212 GLY A C 1
ATOM 1694 O O . GLY A 1 212 ? -3.414 -5.320 -17.151 1.00 98.50 212 GLY A O 1
ATOM 1695 N N . GLU A 1 213 ? -2.823 -3.349 -16.264 1.00 98.75 213 GLU A N 1
ATOM 1696 C CA . GLU A 1 213 ? -3.619 -2.527 -17.177 1.00 98.75 213 GLU A CA 1
ATOM 1697 C C . GLU A 1 213 ? -2.933 -1.194 -17.498 1.00 98.75 213 GLU A C 1
ATOM 1699 O O . GLU A 1 213 ? -2.087 -0.704 -16.747 1.00 98.75 213 GLU A O 1
ATOM 1704 N N . TRP A 1 214 ? -3.323 -0.601 -18.626 1.00 98.69 214 TRP A N 1
ATOM 1705 C CA . TRP A 1 214 ? -2.920 0.747 -19.017 1.00 98.69 214 TRP A CA 1
ATOM 1706 C C . TRP A 1 214 ? -3.839 1.791 -18.384 1.00 98.69 214 TRP A C 1
ATOM 1708 O O . TRP A 1 214 ? -5.060 1.637 -18.401 1.00 98.69 214 TRP A O 1
ATOM 1718 N N . VAL A 1 215 ? -3.263 2.888 -17.894 1.00 98.75 215 VAL A N 1
ATOM 1719 C CA . VAL A 1 215 ? -4.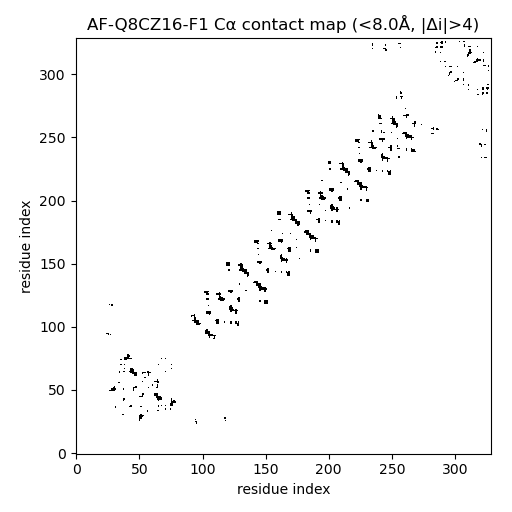008 4.065 -17.426 1.00 98.75 215 VAL A CA 1
ATOM 1720 C C . VAL A 1 215 ? -3.496 5.321 -18.110 1.00 98.75 215 VAL A C 1
ATOM 1722 O O . VAL A 1 215 ? -2.298 5.468 -18.348 1.00 98.75 215 VAL A O 1
ATOM 1725 N N . TYR A 1 216 ? -4.409 6.239 -18.408 1.00 98.56 216 TYR A N 1
ATOM 1726 C CA . TYR A 1 216 ? -4.059 7.570 -18.878 1.00 98.56 216 TYR A CA 1
ATOM 1727 C C . TYR A 1 216 ? -4.156 8.552 -17.716 1.00 98.56 216 TYR A C 1
ATOM 1729 O O . TYR A 1 216 ? -5.239 8.755 -17.161 1.00 98.56 216 TYR A O 1
ATOM 1737 N N . ASP A 1 217 ? -3.036 9.169 -17.353 1.00 98.19 217 ASP A N 1
ATOM 1738 C CA . ASP A 1 217 ? -3.026 10.230 -16.355 1.00 98.19 217 ASP A CA 1
ATOM 1739 C C . ASP A 1 217 ? -3.263 11.576 -17.044 1.00 98.19 217 ASP A C 1
ATOM 1741 O O . ASP A 1 217 ? -2.415 12.077 -17.783 1.00 98.19 217 ASP A O 1
ATOM 1745 N N . ALA A 1 218 ? -4.427 12.176 -16.796 1.00 97.19 218 ALA A N 1
ATOM 1746 C CA . ALA A 1 218 ? -4.805 13.450 -17.400 1.00 97.19 218 ALA A CA 1
ATOM 1747 C C . ALA A 1 218 ? -3.931 14.635 -16.943 1.00 97.19 218 ALA A C 1
ATOM 1749 O O . ALA A 1 218 ? -3.821 15.617 -17.674 1.00 97.19 218 ALA A O 1
ATOM 1750 N N . THR A 1 219 ? -3.303 14.551 -15.767 1.00 96.88 219 THR A N 1
ATOM 1751 C CA . THR A 1 219 ? -2.400 15.586 -15.242 1.00 96.88 219 THR A CA 1
ATOM 1752 C C . THR A 1 219 ? -1.079 15.565 -15.997 1.00 96.88 219 THR A C 1
ATOM 1754 O O . THR A 1 219 ? -0.587 16.611 -16.416 1.00 96.88 219 THR A O 1
ATOM 1757 N N . TYR A 1 220 ? -0.519 14.370 -16.201 1.00 97.06 220 TYR A N 1
ATOM 1758 C CA . TYR A 1 220 ? 0.734 14.192 -16.938 1.00 97.06 220 TYR A CA 1
ATOM 1759 C C . TYR A 1 220 ? 0.551 14.102 -18.454 1.00 97.06 220 TYR A C 1
ATOM 1761 O O . TYR A 1 220 ? 1.541 14.163 -19.178 1.00 97.06 220 TYR A O 1
ATOM 1769 N N . GLN A 1 221 ? -0.694 13.969 -18.920 1.00 97.88 221 GLN A N 1
ATOM 1770 C CA . GLN A 1 221 ? -1.061 13.772 -20.324 1.00 97.88 221 GLN A CA 1
ATOM 1771 C C . GLN A 1 221 ? -0.304 12.602 -20.964 1.00 97.88 221 GLN A C 1
ATOM 1773 O O . GLN A 1 221 ? 0.160 12.676 -22.100 1.00 97.88 221 GLN A O 1
ATOM 1778 N N . ALA A 1 222 ? -0.148 11.522 -20.201 1.00 98.31 222 ALA A N 1
ATOM 1779 C CA . ALA A 1 222 ? 0.667 10.383 -20.586 1.00 98.31 222 ALA A CA 1
ATOM 1780 C C . ALA A 1 222 ? 0.013 9.068 -20.169 1.00 98.31 222 ALA A C 1
ATOM 1782 O O . ALA A 1 222 ? -0.698 8.982 -19.163 1.00 98.31 222 ALA A O 1
ATOM 1783 N N . TRP A 1 223 ? 0.289 8.033 -20.956 1.00 98.75 223 TRP A N 1
ATOM 1784 C CA . TRP A 1 223 ? -0.053 6.661 -20.616 1.00 98.75 223 TRP A CA 1
ATOM 1785 C C . TRP A 1 223 ? 0.992 6.062 -19.683 1.00 98.75 223 TRP A C 1
ATOM 1787 O O . TRP A 1 223 ? 2.187 6.298 -19.847 1.00 98.75 223 TRP A O 1
ATOM 1797 N N . TYR A 1 224 ? 0.519 5.251 -18.748 1.00 98.81 224 TYR A N 1
ATOM 1798 C CA . TYR A 1 224 ? 1.313 4.437 -17.839 1.00 98.81 224 TYR A CA 1
ATOM 1799 C C . TYR A 1 224 ? 0.795 3.007 -17.890 1.00 98.81 224 TYR A C 1
ATOM 1801 O O . TYR A 1 224 ? -0.402 2.781 -18.090 1.00 98.81 224 TYR A O 1
ATOM 1809 N N . TYR A 1 225 ? 1.676 2.045 -17.651 1.00 98.88 225 TYR A N 1
ATOM 1810 C CA . TYR A 1 225 ? 1.281 0.655 -17.478 1.00 98.88 225 TYR A CA 1
ATOM 1811 C C . TYR A 1 225 ? 1.505 0.222 -16.033 1.00 98.88 225 TYR A C 1
ATOM 1813 O O . TYR A 1 225 ? 2.610 0.368 -15.513 1.00 98.88 225 TYR A O 1
ATOM 1821 N N . LEU A 1 226 ? 0.469 -0.312 -15.386 1.00 98.75 226 LEU A N 1
ATOM 1822 C CA . LEU A 1 226 ? 0.573 -0.890 -14.049 1.00 98.75 226 LEU A CA 1
ATOM 1823 C C . LEU A 1 226 ? 0.766 -2.390 -14.191 1.00 98.75 226 LEU A C 1
ATOM 1825 O O . LEU A 1 226 ? -0.053 -3.078 -14.803 1.00 98.75 226 LEU A O 1
ATOM 1829 N N . THR A 1 227 ? 1.843 -2.902 -13.610 1.00 98.69 227 THR A N 1
ATOM 1830 C CA . THR A 1 227 ? 2.212 -4.312 -13.691 1.00 98.69 227 THR A CA 1
ATOM 1831 C C . THR A 1 227 ? 1.236 -5.196 -12.913 1.00 98.69 227 THR A C 1
ATOM 1833 O O . THR A 1 227 ? 0.281 -4.739 -12.274 1.00 98.69 227 THR A O 1
ATOM 1836 N N . SER A 1 228 ? 1.473 -6.507 -12.953 1.00 97.88 228 SER A N 1
ATOM 1837 C CA . SER A 1 228 ? 0.642 -7.487 -12.266 1.00 97.88 228 SER A CA 1
ATOM 1838 C C . SER A 1 228 ? 0.625 -7.330 -10.752 1.00 97.88 228 SER A C 1
ATOM 1840 O O . SER A 1 228 ? -0.251 -7.925 -10.147 1.00 97.88 228 SER A O 1
ATOM 1842 N N . ASP A 1 229 ? 1.531 -6.591 -10.105 1.00 97.69 229 ASP A N 1
ATOM 1843 C CA . ASP A 1 229 ? 1.448 -6.289 -8.666 1.00 97.69 229 ASP A CA 1
ATOM 1844 C C . ASP A 1 229 ? 0.760 -4.940 -8.369 1.00 97.69 229 ASP A C 1
ATOM 1846 O O . ASP A 1 229 ? 0.328 -4.721 -7.240 1.00 97.69 229 ASP A O 1
ATOM 1850 N N . GLY A 1 230 ? 0.541 -4.113 -9.398 1.00 98.44 230 GLY A N 1
ATOM 1851 C CA . GLY A 1 230 ? -0.069 -2.784 -9.324 1.00 98.44 230 GLY A CA 1
ATOM 1852 C C . GLY A 1 230 ? 0.927 -1.626 -9.386 1.00 98.44 230 GLY A C 1
ATOM 1853 O O . GLY A 1 230 ? 0.509 -0.487 -9.588 1.00 98.44 230 GLY A O 1
ATOM 1854 N N . SER A 1 231 ? 2.224 -1.888 -9.223 1.00 98.56 231 SER A N 1
ATOM 1855 C CA . SER A 1 231 ? 3.262 -0.874 -9.397 1.00 98.56 231 SER A CA 1
ATOM 1856 C C . SER A 1 231 ? 3.389 -0.477 -10.868 1.00 98.56 231 SER A C 1
ATOM 1858 O O . SER A 1 231 ? 3.190 -1.309 -11.757 1.00 98.56 231 SER A O 1
ATOM 1860 N N . TYR A 1 232 ? 3.709 0.785 -11.154 1.00 98.62 232 TYR A N 1
ATOM 1861 C CA . TYR A 1 232 ? 3.948 1.206 -12.534 1.00 98.62 232 TYR A CA 1
ATOM 1862 C C . TYR A 1 232 ? 5.239 0.603 -13.097 1.00 98.62 232 TYR A C 1
ATOM 1864 O O . TYR A 1 232 ? 6.259 0.508 -12.415 1.00 98.62 232 TYR A O 1
ATOM 1872 N N . ALA A 1 233 ? 5.186 0.207 -14.364 1.00 98.69 233 ALA A N 1
ATOM 1873 C CA . ALA A 1 233 ? 6.345 -0.212 -15.132 1.00 98.69 233 ALA A CA 1
ATOM 1874 C C . ALA A 1 233 ? 7.183 1.006 -15.543 1.00 98.69 233 ALA A C 1
ATOM 1876 O O . ALA A 1 233 ? 6.632 2.024 -15.959 1.00 98.69 233 ALA A O 1
ATOM 1877 N N . TYR A 1 234 ? 8.506 0.882 -15.472 1.00 98.31 234 TYR A N 1
ATOM 1878 C CA . TYR A 1 234 ? 9.460 1.905 -15.902 1.00 98.31 234 TYR A CA 1
ATOM 1879 C C . TYR A 1 234 ? 10.717 1.254 -16.475 1.00 98.31 234 TYR A C 1
ATOM 1881 O O . TYR A 1 234 ? 11.039 0.116 -16.129 1.00 98.31 234 TYR A O 1
ATOM 1889 N N . SER A 1 235 ? 11.409 1.974 -17.359 1.00 97.50 235 SER A N 1
ATOM 1890 C CA . SER A 1 235 ? 12.599 1.505 -18.090 1.00 97.50 235 SER A CA 1
ATOM 1891 C C . SER A 1 235 ? 12.437 0.102 -18.688 1.00 97.50 235 SER A C 1
ATOM 1893 O O . SER A 1 235 ? 13.327 -0.741 -18.590 1.00 97.50 235 SER A O 1
ATOM 1895 N N . THR A 1 236 ? 11.263 -0.187 -19.247 1.00 98.12 236 THR A N 1
ATOM 1896 C CA . THR A 1 236 ? 10.923 -1.536 -19.703 1.00 98.12 236 THR A CA 1
ATOM 1897 C C . THR A 1 236 ? 9.864 -1.517 -20.794 1.00 98.12 236 THR A C 1
ATOM 1899 O O . THR A 1 236 ? 9.131 -0.541 -20.969 1.00 98.12 236 THR A O 1
ATOM 1902 N N . TRP A 1 237 ? 9.769 -2.623 -21.521 1.00 98.12 237 TRP A N 1
ATOM 1903 C CA . TRP A 1 237 ? 8.772 -2.834 -22.560 1.00 98.12 237 TRP A CA 1
ATOM 1904 C C . TRP A 1 237 ? 7.495 -3.460 -21.992 1.00 98.12 237 TRP A C 1
ATOM 1906 O O . TRP A 1 237 ? 7.544 -4.384 -21.181 1.00 98.12 237 TRP A O 1
ATOM 1916 N N . GLN A 1 238 ? 6.348 -3.008 -22.496 1.00 98.31 238 GLN A N 1
ATOM 1917 C CA . GLN A 1 238 ? 5.057 -3.679 -22.366 1.00 98.31 238 GLN A CA 1
ATOM 1918 C C . GLN A 1 238 ? 4.466 -3.883 -23.764 1.00 98.31 238 GLN A C 1
ATOM 1920 O O . GLN A 1 238 ? 3.924 -2.961 -24.378 1.00 98.31 238 GLN A O 1
ATOM 1925 N N . GLY A 1 239 ? 4.562 -5.109 -24.281 1.00 97.06 239 GLY A N 1
ATOM 1926 C CA . GLY A 1 239 ? 4.276 -5.369 -25.693 1.00 97.06 239 GLY A CA 1
ATOM 1927 C C . GLY A 1 239 ? 5.207 -4.541 -26.583 1.00 97.06 239 GLY A C 1
ATOM 1928 O O . GLY A 1 239 ? 6.418 -4.573 -26.397 1.00 97.06 239 GLY A O 1
ATOM 1929 N N . ASN A 1 240 ? 4.638 -3.762 -27.505 1.00 97.12 240 ASN A N 1
ATOM 1930 C CA . ASN A 1 240 ? 5.395 -2.916 -28.440 1.00 97.12 240 ASN A CA 1
ATOM 1931 C C . ASN A 1 240 ? 5.562 -1.465 -27.960 1.00 97.12 240 ASN A C 1
ATOM 1933 O O . ASN A 1 240 ? 5.926 -0.600 -28.754 1.00 97.12 240 ASN A O 1
ATOM 1937 N N . TYR A 1 241 ? 5.255 -1.187 -26.693 1.00 98.44 241 TYR A N 1
ATOM 1938 C CA . TYR A 1 241 ? 5.350 0.141 -26.093 1.00 98.44 241 TYR A CA 1
ATOM 1939 C C . TYR A 1 241 ? 6.458 0.155 -25.048 1.00 98.44 241 TYR A C 1
ATOM 1941 O O . TYR A 1 241 ? 6.601 -0.802 -24.284 1.00 98.44 241 TYR A O 1
ATOM 1949 N N . TYR A 1 242 ? 7.205 1.251 -24.978 1.00 98.25 242 TYR A N 1
ATOM 1950 C CA . TYR A 1 242 ? 8.259 1.422 -23.984 1.00 98.25 242 TYR A CA 1
ATOM 1951 C C . TYR A 1 242 ? 7.834 2.409 -22.900 1.00 98.25 242 TYR A C 1
ATOM 1953 O O . TYR A 1 242 ? 7.355 3.503 -23.205 1.00 98.25 242 TYR A O 1
ATOM 1961 N N . LEU A 1 243 ? 8.021 2.023 -21.640 1.00 98.69 243 LEU A N 1
ATOM 1962 C CA . LEU A 1 243 ? 7.808 2.872 -20.478 1.00 98.69 243 LEU A CA 1
ATOM 1963 C C . LEU A 1 243 ? 9.154 3.461 -20.067 1.00 98.69 243 LEU A C 1
ATOM 1965 O O . LEU A 1 243 ? 10.106 2.732 -19.787 1.00 98.69 243 LEU A O 1
ATOM 1969 N N . LYS A 1 244 ? 9.223 4.787 -20.033 1.00 98.56 244 LYS A N 1
ATOM 1970 C CA . LYS A 1 244 ? 10.405 5.575 -19.680 1.00 98.56 244 LYS A CA 1
ATOM 1971 C C . LYS A 1 244 ? 10.775 5.413 -18.205 1.00 98.56 244 LYS A C 1
ATOM 1973 O O . LYS A 1 244 ? 10.059 4.775 -17.434 1.00 98.56 244 LYS A O 1
ATOM 1978 N N . SER A 1 245 ? 11.894 6.002 -17.801 1.00 97.31 245 SER A N 1
ATOM 1979 C CA . SER A 1 245 ? 12.394 5.990 -16.417 1.00 97.31 245 SER A CA 1
ATOM 1980 C C . SER A 1 245 ? 11.406 6.572 -15.398 1.00 97.31 245 SER A C 1
ATOM 1982 O O . SER A 1 245 ? 11.400 6.158 -14.243 1.00 97.31 245 SER A O 1
ATOM 1984 N N . ASP A 1 246 ? 10.533 7.487 -15.830 1.00 97.50 246 ASP A N 1
ATOM 1985 C CA . ASP A 1 246 ? 9.463 8.086 -15.026 1.00 97.50 246 ASP A CA 1
ATOM 1986 C C . ASP A 1 246 ? 8.102 7.385 -15.193 1.00 97.50 246 ASP A C 1
ATOM 1988 O O . ASP A 1 246 ? 7.091 7.874 -14.689 1.00 97.50 246 ASP A O 1
ATOM 1992 N N . GLY A 1 247 ? 8.068 6.255 -15.909 1.00 98.50 247 GLY A N 1
ATOM 1993 C CA . GLY A 1 247 ? 6.886 5.429 -16.148 1.00 98.50 247 GLY A CA 1
ATOM 1994 C C . GLY A 1 247 ? 6.010 5.843 -17.328 1.00 98.50 247 GLY A C 1
ATOM 1995 O O . GLY A 1 247 ? 5.101 5.094 -17.689 1.00 98.50 247 GLY A O 1
ATOM 1996 N N . LYS A 1 248 ? 6.257 7.003 -17.948 1.00 98.62 248 LYS A N 1
ATOM 1997 C CA . LYS A 1 248 ? 5.457 7.458 -19.093 1.00 98.62 248 LYS A CA 1
ATOM 1998 C C . LYS A 1 248 ? 5.730 6.605 -20.322 1.00 98.62 248 LYS A C 1
ATOM 2000 O O . LYS A 1 248 ? 6.871 6.243 -20.597 1.00 98.62 248 LYS A O 1
ATOM 2005 N N . MET A 1 249 ? 4.696 6.350 -21.111 1.00 98.62 249 MET A N 1
ATOM 2006 C CA . MET A 1 249 ? 4.840 5.758 -22.435 1.00 98.62 249 MET A CA 1
ATOM 2007 C C . MET A 1 249 ? 5.612 6.706 -23.358 1.00 98.62 249 MET A C 1
ATOM 2009 O O . MET A 1 249 ? 5.218 7.860 -23.539 1.00 98.62 249 MET A O 1
ATOM 2013 N N . ALA A 1 250 ? 6.693 6.210 -23.950 1.00 98.12 250 ALA A N 1
ATOM 2014 C CA . ALA A 1 250 ? 7.474 6.940 -24.937 1.00 98.12 250 ALA A CA 1
ATOM 2015 C C . ALA A 1 250 ? 6.695 7.121 -26.248 1.00 98.12 250 ALA A C 1
ATOM 2017 O O . ALA A 1 250 ? 5.983 6.214 -26.687 1.00 98.12 250 ALA A O 1
ATOM 2018 N N . VAL A 1 251 ? 6.862 8.277 -26.895 1.00 96.75 251 VAL A N 1
ATOM 2019 C CA . VAL A 1 251 ? 6.273 8.579 -28.210 1.00 96.75 251 VAL A CA 1
ATOM 2020 C C . VAL A 1 251 ? 7.253 9.386 -29.055 1.00 96.75 251 VAL A C 1
ATOM 2022 O O . VAL A 1 251 ? 7.850 10.343 -28.571 1.00 96.75 251 VAL A O 1
ATOM 2025 N N . ASN A 1 252 ? 7.380 9.036 -30.337 1.00 94.00 252 ASN A N 1
ATOM 2026 C CA . ASN A 1 252 ? 8.210 9.756 -31.310 1.00 94.00 252 ASN A CA 1
ATOM 2027 C C . ASN A 1 252 ? 9.670 9.967 -30.843 1.00 94.00 252 ASN A C 1
ATOM 2029 O O . ASN A 1 252 ? 10.232 11.053 -30.992 1.00 94.00 252 ASN A O 1
ATOM 2033 N N . GLU A 1 253 ? 10.284 8.946 -30.246 1.00 93.38 253 GLU A N 1
ATOM 2034 C CA . GLU A 1 253 ? 11.623 9.045 -29.659 1.00 93.38 253 GLU A CA 1
ATOM 2035 C C . GLU A 1 253 ? 12.396 7.720 -29.724 1.00 93.38 253 GLU A C 1
ATOM 2037 O O . GLU A 1 253 ? 11.835 6.647 -29.956 1.00 93.38 253 GLU A O 1
ATOM 2042 N N . TRP A 1 254 ? 13.714 7.811 -29.534 1.00 91.81 254 TRP A N 1
ATOM 2043 C CA . TRP A 1 254 ? 14.596 6.655 -29.393 1.00 91.81 254 TRP A CA 1
ATOM 2044 C C . TRP A 1 254 ? 14.671 6.224 -27.930 1.00 91.81 254 TRP A C 1
ATOM 2046 O O . TRP A 1 254 ? 14.971 7.033 -27.053 1.00 91.81 254 TRP A O 1
ATOM 2056 N N . VAL A 1 255 ? 14.457 4.938 -27.676 1.00 94.25 255 VAL A N 1
ATOM 2057 C CA . VAL A 1 255 ? 14.356 4.361 -26.334 1.00 94.25 255 VAL A CA 1
ATOM 2058 C C . VAL A 1 255 ? 15.345 3.221 -26.125 1.00 94.25 255 VAL A C 1
ATOM 2060 O O . VAL A 1 255 ? 16.005 2.770 -27.067 1.00 94.25 255 VAL A O 1
ATOM 2063 N N . ASP A 1 256 ? 15.434 2.762 -24.874 1.00 93.62 256 ASP A N 1
ATOM 2064 C CA . ASP A 1 256 ? 16.134 1.536 -24.486 1.00 93.62 256 ASP A CA 1
ATOM 2065 C C . ASP A 1 256 ? 17.582 1.491 -25.011 1.00 93.62 256 ASP A C 1
ATOM 2067 O O . ASP A 1 256 ? 17.956 0.669 -25.853 1.00 93.62 256 ASP A O 1
ATOM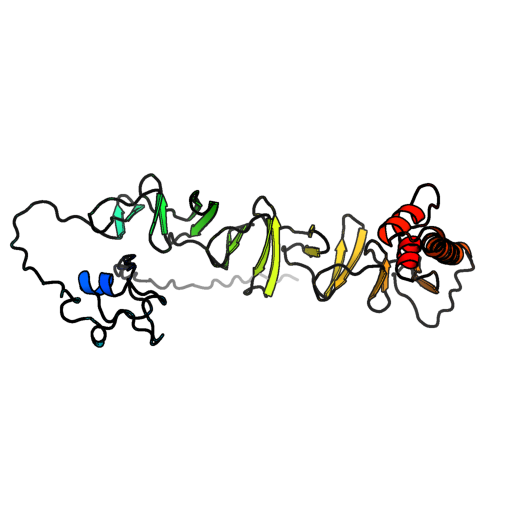 2071 N N . GLY A 1 257 ? 18.391 2.459 -24.573 1.00 92.00 257 GLY A N 1
ATOM 2072 C CA . GLY A 1 257 ? 19.781 2.596 -25.013 1.00 92.00 257 GLY A CA 1
ATOM 2073 C C . GLY A 1 257 ? 19.941 3.202 -26.405 1.00 92.00 257 GLY A C 1
ATOM 2074 O O . GLY A 1 257 ? 20.992 3.040 -27.015 1.00 92.00 257 GLY A O 1
ATOM 2075 N N . GLY A 1 258 ? 18.898 3.842 -26.941 1.00 89.94 258 GLY A N 1
ATOM 2076 C CA . GLY A 1 258 ? 18.909 4.412 -28.288 1.00 89.94 258 GLY A CA 1
ATOM 2077 C C . GLY A 1 258 ? 18.847 3.356 -29.395 1.00 89.94 258 GLY A C 1
ATOM 2078 O O . GLY A 1 258 ? 19.286 3.616 -30.511 1.00 89.94 258 GLY A O 1
ATOM 2079 N N . ARG A 1 259 ? 18.335 2.157 -29.087 1.00 90.62 259 ARG A N 1
ATOM 2080 C CA . ARG A 1 259 ? 18.314 1.001 -30.003 1.00 90.62 259 ARG A CA 1
ATOM 2081 C C . ARG A 1 259 ? 17.020 0.879 -30.795 1.00 90.62 259 ARG A C 1
ATOM 2083 O O . ARG A 1 259 ? 17.030 0.339 -31.898 1.00 90.62 259 ARG A O 1
ATOM 2090 N N . TYR A 1 260 ? 15.920 1.377 -30.240 1.00 92.44 260 TYR A N 1
ATOM 2091 C CA . TYR A 1 260 ? 14.591 1.236 -30.823 1.00 92.44 260 TYR A CA 1
ATOM 2092 C C . TYR A 1 260 ? 13.927 2.600 -30.933 1.00 92.44 260 TYR A C 1
ATOM 2094 O O . TYR A 1 260 ? 13.975 3.394 -29.997 1.00 92.44 260 TYR A O 1
ATOM 2102 N N . TYR A 1 261 ? 13.295 2.865 -32.071 1.00 91.94 261 TYR A N 1
ATOM 2103 C CA . TYR A 1 261 ? 12.520 4.078 -32.293 1.00 91.94 261 TYR A CA 1
ATOM 2104 C C . TYR A 1 261 ? 11.026 3.755 -32.222 1.00 91.94 261 TYR A C 1
ATOM 2106 O O . TYR A 1 261 ? 10.543 2.896 -32.966 1.00 91.94 261 TYR A O 1
ATOM 2114 N N . VAL A 1 262 ? 10.301 4.429 -31.327 1.00 94.19 262 VAL A N 1
ATOM 2115 C CA . VAL A 1 262 ? 8.840 4.314 -31.203 1.00 94.19 262 VAL A CA 1
ATOM 2116 C C . VAL A 1 262 ? 8.152 5.432 -31.985 1.00 94.19 262 VAL A C 1
ATOM 2118 O O . VAL A 1 262 ? 8.586 6.585 -31.959 1.00 94.19 262 VAL A O 1
ATOM 2121 N N . GLY A 1 263 ? 7.073 5.098 -32.696 1.00 93.44 263 GLY A N 1
ATOM 2122 C CA . GLY A 1 263 ? 6.309 6.060 -33.492 1.00 93.44 263 GLY A CA 1
ATOM 2123 C C . GLY A 1 263 ? 5.566 7.104 -32.649 1.00 93.44 263 GLY A C 1
ATOM 2124 O O . GLY A 1 263 ? 5.570 7.070 -31.420 1.00 93.44 263 GLY A O 1
ATOM 2125 N N . ALA A 1 264 ? 4.876 8.037 -33.312 1.00 94.56 264 ALA A N 1
ATOM 2126 C CA . ALA A 1 264 ? 4.019 9.027 -32.641 1.00 94.56 264 ALA A CA 1
ATOM 2127 C C . ALA A 1 264 ? 2.819 8.400 -31.901 1.00 94.56 264 ALA A C 1
ATOM 2129 O O . ALA A 1 264 ? 2.255 9.016 -31.003 1.00 94.56 264 ALA A O 1
ATOM 2130 N N . ASP A 1 265 ? 2.447 7.173 -32.266 1.00 95.56 265 ASP A N 1
ATOM 2131 C CA . ASP A 1 265 ? 1.469 6.326 -31.576 1.00 95.56 265 ASP A CA 1
ATOM 2132 C C . ASP A 1 265 ? 2.084 5.526 -30.406 1.00 95.56 265 ASP A C 1
ATOM 2134 O O . ASP A 1 265 ? 1.375 4.771 -29.743 1.00 95.56 265 ASP A O 1
ATOM 2138 N N . GLY A 1 266 ? 3.390 5.674 -30.155 1.00 96.75 266 GLY A N 1
ATOM 2139 C CA . GLY A 1 266 ? 4.157 4.951 -29.137 1.00 96.75 266 GLY A CA 1
ATOM 2140 C C . GLY A 1 266 ? 4.541 3.522 -29.522 1.00 96.75 266 GLY A C 1
ATOM 2141 O O . GLY A 1 266 ? 5.211 2.843 -28.748 1.00 96.75 266 GLY A O 1
ATOM 2142 N N . VAL A 1 267 ? 4.143 3.051 -30.707 1.00 96.56 267 VAL A N 1
ATOM 2143 C CA . VAL A 1 267 ? 4.373 1.669 -31.137 1.00 96.56 267 VAL A CA 1
ATOM 2144 C C . VAL A 1 267 ? 5.754 1.546 -31.770 1.00 96.56 267 VAL A C 1
ATOM 2146 O O . VAL A 1 267 ? 6.077 2.246 -32.734 1.00 96.56 267 VAL A O 1
ATOM 2149 N N . TRP A 1 268 ? 6.556 0.602 -31.288 1.00 95.31 268 TRP A N 1
ATOM 2150 C CA . TRP A 1 268 ? 7.698 0.095 -32.040 1.00 95.31 268 TRP A CA 1
ATOM 2151 C C . TRP A 1 268 ? 7.220 -0.876 -33.128 1.00 95.31 268 TRP A C 1
ATOM 2153 O O . TRP A 1 268 ? 6.537 -1.863 -32.846 1.00 95.31 268 TRP A O 1
ATOM 2163 N N . LYS A 1 269 ? 7.553 -0.582 -34.390 1.00 90.62 269 LYS A N 1
ATOM 2164 C CA . LYS A 1 269 ? 7.181 -1.398 -35.555 1.00 90.62 269 LYS A CA 1
ATOM 2165 C C . LYS A 1 269 ? 8.383 -2.218 -36.008 1.00 90.62 269 LYS A C 1
ATOM 2167 O O . LYS A 1 269 ? 9.313 -1.686 -36.613 1.00 90.62 269 LYS A O 1
ATOM 2172 N N . GLU A 1 270 ? 8.351 -3.515 -35.718 1.00 81.88 270 GLU A N 1
ATOM 2173 C CA . GLU A 1 270 ? 9.409 -4.452 -36.096 1.00 81.88 270 GLU A CA 1
ATOM 2174 C C . GLU A 1 270 ? 9.662 -4.433 -37.617 1.00 81.88 270 GLU A C 1
ATOM 2176 O O . GLU A 1 270 ? 8.733 -4.392 -38.425 1.00 81.88 270 GLU A O 1
ATOM 2181 N N . GLY A 1 271 ? 10.936 -4.414 -38.019 1.00 73.62 271 GLY A N 1
ATOM 2182 C CA . GLY A 1 271 ? 11.347 -4.418 -39.429 1.00 73.62 271 GLY A CA 1
ATOM 2183 C C . GLY A 1 271 ? 11.254 -3.071 -40.157 1.00 73.62 271 GLY A C 1
ATOM 2184 O O . GLY A 1 271 ? 11.784 -2.949 -41.263 1.00 73.62 271 GLY A O 1
ATOM 2185 N N . GLN A 1 272 ? 10.667 -2.031 -39.556 1.00 62.50 272 GLN A N 1
ATOM 2186 C CA . GLN A 1 272 ? 10.825 -0.670 -40.066 1.00 62.50 272 GLN A CA 1
ATOM 2187 C C . GLN A 1 272 ? 12.181 -0.139 -39.604 1.00 62.50 272 GLN A C 1
ATOM 2189 O O . GLN A 1 272 ? 12.306 0.425 -38.519 1.00 62.50 272 GLN A O 1
ATOM 2194 N N . ALA A 1 273 ? 13.217 -0.349 -40.428 1.00 53.81 273 ALA A N 1
ATOM 2195 C CA . ALA A 1 273 ? 14.474 0.372 -40.275 1.00 53.81 273 ALA A CA 1
ATOM 2196 C C . ALA A 1 273 ? 14.128 1.860 -40.219 1.00 53.81 273 ALA A C 1
ATOM 2198 O O . ALA A 1 273 ? 13.531 2.396 -41.151 1.00 53.81 273 ALA A O 1
ATOM 2199 N N . SER A 1 274 ? 14.428 2.479 -39.083 1.00 54.50 274 SER A N 1
ATOM 2200 C CA . SER A 1 274 ? 14.132 3.867 -38.762 1.00 54.50 274 SER A CA 1
ATOM 2201 C C . SER A 1 274 ? 14.658 4.779 -39.870 1.00 54.50 274 SER A C 1
ATOM 2203 O O . SER A 1 274 ? 15.806 5.211 -39.847 1.00 54.50 274 SER A O 1
ATOM 2205 N N . THR A 1 275 ? 13.806 5.109 -40.841 1.00 51.47 275 THR A N 1
ATOM 2206 C CA . THR A 1 275 ? 14.061 6.163 -41.831 1.00 51.47 275 THR A CA 1
ATOM 2207 C C . THR A 1 275 ? 13.967 7.555 -41.204 1.00 51.47 275 THR A C 1
ATOM 2209 O O . THR A 1 275 ? 14.035 8.557 -41.911 1.00 51.47 275 THR A O 1
ATOM 2212 N N . ALA A 1 276 ? 13.847 7.642 -39.875 1.00 52.03 276 ALA A N 1
ATOM 2213 C CA . ALA A 1 276 ? 14.230 8.820 -39.119 1.00 52.03 276 ALA A CA 1
ATOM 2214 C C . ALA A 1 276 ? 15.755 8.981 -39.226 1.00 52.03 276 ALA A C 1
ATOM 2216 O O . ALA A 1 276 ? 16.514 8.484 -38.394 1.00 52.03 276 ALA A O 1
ATOM 2217 N N . SER A 1 277 ? 16.190 9.635 -40.307 1.00 46.78 277 SER A N 1
ATOM 2218 C CA . SER A 1 277 ? 17.551 10.121 -40.501 1.00 46.78 277 SER A CA 1
ATOM 2219 C C . SER A 1 277 ? 18.060 10.786 -39.227 1.00 46.78 277 SER A C 1
ATOM 2221 O O . SER A 1 277 ? 17.627 11.879 -38.873 1.00 46.78 277 SER A O 1
ATOM 2223 N N . SER A 1 278 ? 18.976 10.088 -38.559 1.00 45.00 278 SER A N 1
ATOM 2224 C CA . SER A 1 278 ? 20.100 10.624 -37.798 1.00 45.00 278 SER A CA 1
ATOM 2225 C C . SER A 1 278 ? 19.884 12.005 -37.163 1.00 45.00 278 SER A C 1
ATOM 2227 O O . SER A 1 278 ? 20.306 13.028 -37.703 1.00 45.00 278 SER A O 1
ATOM 2229 N N . SER A 1 279 ? 19.423 12.025 -35.922 1.00 48.62 279 SER A N 1
ATOM 2230 C CA . SER A 1 279 ? 20.303 12.630 -34.934 1.00 48.62 279 SER A CA 1
ATOM 2231 C C . SER A 1 279 ? 21.077 11.473 -34.303 1.00 48.62 279 SER A C 1
ATOM 2233 O O . SER A 1 279 ? 20.519 10.627 -33.616 1.00 48.62 279 SER A O 1
ATOM 2235 N N . ASN A 1 280 ? 22.387 11.405 -34.554 1.00 55.53 280 ASN A N 1
ATOM 2236 C CA . ASN A 1 280 ? 23.306 10.539 -33.795 1.00 55.53 280 ASN A CA 1
ATOM 2237 C C . ASN A 1 280 ? 23.266 10.837 -32.280 1.00 55.53 280 ASN A C 1
ATOM 2239 O O . ASN A 1 280 ? 23.911 10.147 -31.499 1.00 55.53 280 ASN A O 1
ATOM 2243 N N . ASP A 1 281 ? 22.529 11.872 -31.880 1.00 62.00 281 ASP A N 1
ATOM 2244 C CA . ASP A 1 281 ? 22.563 12.496 -30.573 1.00 62.00 281 ASP A CA 1
ATOM 2245 C C . ASP A 1 281 ? 21.980 11.601 -29.473 1.00 62.00 281 ASP A C 1
ATOM 2247 O O . ASP A 1 281 ? 22.618 11.440 -28.440 1.00 62.00 281 ASP A O 1
ATOM 2251 N N . SER A 1 282 ? 20.846 10.920 -29.695 1.00 62.34 282 SER A N 1
ATOM 2252 C CA . SER A 1 282 ? 20.241 10.068 -28.652 1.00 62.34 282 SER A CA 1
ATOM 2253 C C . SER A 1 282 ? 21.114 8.855 -28.320 1.00 62.34 282 SER A C 1
ATOM 2255 O O . SER A 1 282 ? 21.438 8.617 -27.159 1.00 62.34 282 SER A O 1
ATOM 2257 N N . ASN A 1 283 ? 21.574 8.116 -29.335 1.00 72.56 283 ASN A N 1
ATOM 2258 C CA . ASN A 1 283 ? 22.510 7.007 -29.143 1.00 72.56 283 ASN A CA 1
ATOM 2259 C C . ASN A 1 283 ? 23.844 7.505 -28.548 1.00 72.56 283 ASN A C 1
ATOM 2261 O O . ASN A 1 283 ? 24.456 6.829 -27.714 1.00 72.56 283 ASN A O 1
ATOM 2265 N N . SER A 1 284 ? 24.278 8.720 -28.910 1.00 83.62 284 SER A N 1
ATOM 2266 C CA . SER A 1 284 ? 25.450 9.341 -28.285 1.00 83.62 284 SER A CA 1
ATOM 2267 C C . SER A 1 284 ? 25.227 9.646 -26.803 1.00 83.62 284 SER A C 1
ATOM 2269 O O . SER A 1 284 ? 26.133 9.417 -26.007 1.00 83.62 284 SER A O 1
ATOM 2271 N N . GLU A 1 285 ? 24.022 10.060 -26.402 1.00 93.62 285 GLU A N 1
ATOM 2272 C CA . GLU A 1 285 ? 23.701 10.357 -25.007 1.00 93.62 285 GLU A CA 1
ATOM 2273 C C . GLU A 1 285 ? 23.723 9.084 -24.151 1.00 93.62 285 GLU A C 1
ATOM 2275 O O . GLU A 1 285 ? 24.442 9.033 -23.153 1.00 93.62 285 GLU A O 1
ATOM 2280 N N . TYR A 1 286 ? 23.008 8.028 -24.562 1.00 92.81 286 TYR A N 1
ATOM 2281 C CA . TYR A 1 286 ? 22.984 6.750 -23.836 1.00 92.81 286 TYR A CA 1
ATOM 2282 C C . TYR A 1 286 ? 24.388 6.144 -23.695 1.00 92.81 286 TYR A C 1
ATOM 2284 O O . TYR A 1 286 ? 24.776 5.689 -22.615 1.00 92.81 286 TYR A O 1
ATOM 2292 N N . SER A 1 287 ? 25.175 6.154 -24.774 1.00 92.88 287 SER A N 1
ATOM 2293 C CA . SER A 1 287 ? 26.541 5.620 -24.755 1.00 92.88 287 SER A CA 1
ATOM 2294 C C . SER A 1 287 ? 27.499 6.474 -23.915 1.00 92.88 287 SER A C 1
ATOM 2296 O O . SER A 1 287 ? 28.317 5.919 -23.173 1.00 92.88 287 SER A O 1
ATOM 2298 N N . ALA A 1 288 ? 27.370 7.803 -23.954 1.00 95.69 288 ALA A N 1
ATOM 2299 C CA . ALA A 1 288 ? 28.142 8.718 -23.118 1.00 95.69 288 ALA A CA 1
ATOM 2300 C C . ALA A 1 288 ? 27.800 8.563 -21.627 1.00 95.69 288 ALA A C 1
ATOM 2302 O O . ALA A 1 288 ? 28.715 8.470 -20.800 1.00 95.69 288 ALA A O 1
ATOM 2303 N N . ALA A 1 289 ? 26.511 8.453 -21.285 1.00 96.69 289 ALA A N 1
ATOM 2304 C CA . ALA A 1 289 ? 26.050 8.207 -19.921 1.00 96.69 289 ALA A CA 1
ATOM 2305 C C . ALA A 1 289 ? 26.604 6.881 -19.379 1.00 96.69 289 ALA A C 1
ATOM 2307 O O . ALA A 1 289 ? 27.164 6.841 -18.281 1.00 96.69 289 ALA A O 1
ATOM 2308 N N . LEU A 1 290 ? 26.546 5.809 -20.179 1.00 95.94 290 LEU A N 1
ATOM 2309 C CA . LEU A 1 290 ? 27.100 4.502 -19.818 1.00 95.94 290 LEU A CA 1
ATOM 2310 C C . LEU A 1 290 ? 28.624 4.550 -19.620 1.00 95.94 290 LEU A C 1
ATOM 2312 O O . LEU A 1 290 ? 29.149 3.979 -18.662 1.00 95.94 290 LEU A O 1
ATOM 2316 N N . GLY A 1 291 ? 29.354 5.254 -20.490 1.00 96.56 291 GLY A N 1
ATOM 2317 C CA . GLY A 1 291 ? 30.801 5.447 -20.346 1.00 96.56 291 GLY A CA 1
ATOM 2318 C C . GLY A 1 291 ? 31.174 6.186 -19.054 1.00 96.56 291 GLY A C 1
ATOM 2319 O O . GLY A 1 291 ? 32.118 5.804 -18.350 1.00 96.56 291 GLY A O 1
ATOM 2320 N N . LYS A 1 292 ? 30.393 7.208 -18.693 1.00 97.06 292 LYS A N 1
ATOM 2321 C CA . LYS A 1 292 ? 30.546 7.965 -17.444 1.00 97.06 292 LYS A CA 1
ATOM 2322 C C . LYS A 1 292 ? 30.221 7.124 -16.215 1.00 97.06 292 LYS A C 1
ATOM 2324 O O . LYS A 1 292 ? 31.028 7.095 -15.289 1.00 97.06 292 LYS A O 1
ATOM 2329 N N . ALA A 1 293 ? 29.118 6.376 -16.229 1.00 97.19 293 ALA A N 1
ATOM 2330 C CA . ALA A 1 293 ? 28.751 5.457 -15.152 1.00 97.19 293 ALA A CA 1
ATOM 2331 C C . ALA A 1 293 ? 29.857 4.424 -14.885 1.00 97.19 293 ALA A C 1
ATOM 2333 O O . ALA A 1 293 ? 30.290 4.251 -13.744 1.00 97.19 293 ALA A O 1
ATOM 2334 N N . LYS A 1 294 ? 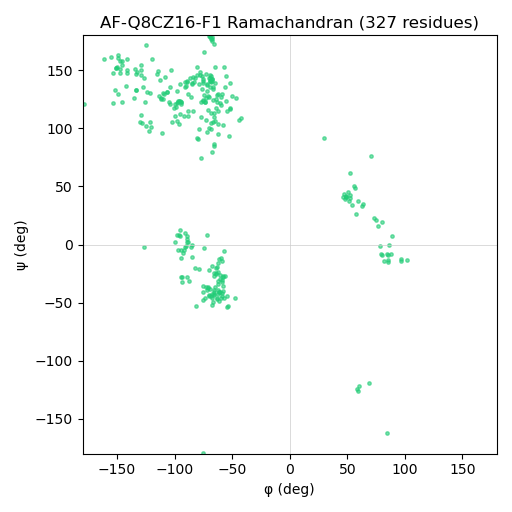30.403 3.812 -15.947 1.00 96.56 294 LYS A N 1
ATOM 2335 C CA . LYS A 1 294 ? 31.537 2.878 -15.850 1.00 96.56 294 LYS A CA 1
ATOM 2336 C C . LYS A 1 294 ? 32.772 3.529 -15.228 1.00 96.56 294 LYS A C 1
ATOM 2338 O O . LYS A 1 294 ? 33.406 2.917 -14.371 1.00 96.56 294 LYS A O 1
ATOM 2343 N N . SER A 1 295 ? 33.076 4.771 -15.608 1.00 96.06 295 SER A N 1
ATOM 2344 C CA . SER A 1 295 ? 34.187 5.545 -15.035 1.00 96.06 295 SER A CA 1
ATOM 2345 C C . SER A 1 295 ? 33.965 5.874 -13.553 1.00 96.06 295 SER A C 1
ATOM 2347 O O . SER A 1 295 ? 34.886 5.761 -12.749 1.00 96.06 295 SER A O 1
ATOM 2349 N N . TYR A 1 296 ? 32.742 6.235 -13.153 1.00 96.06 296 TYR A N 1
ATOM 2350 C CA . TYR A 1 296 ? 32.406 6.485 -11.748 1.00 96.06 296 TYR A CA 1
ATOM 2351 C C . TYR A 1 296 ? 32.500 5.237 -10.878 1.00 96.06 296 TYR A C 1
ATOM 2353 O O . TYR A 1 296 ? 32.986 5.302 -9.745 1.00 96.06 296 TYR A O 1
ATOM 2361 N N . ASN A 1 297 ? 32.070 4.097 -11.411 1.00 94.44 297 ASN A N 1
ATOM 2362 C CA . ASN A 1 297 ? 32.183 2.826 -10.720 1.00 94.44 297 ASN A CA 1
ATOM 2363 C C . ASN A 1 297 ? 33.650 2.384 -10.572 1.00 94.44 297 ASN A C 1
ATOM 2365 O O . ASN A 1 297 ? 34.048 1.933 -9.498 1.00 94.44 297 ASN A O 1
ATOM 2369 N N . SER A 1 298 ? 34.465 2.543 -11.622 1.00 94.94 298 SER A N 1
ATOM 2370 C CA . SER A 1 298 ? 35.863 2.094 -11.620 1.00 94.94 298 SER A CA 1
ATOM 2371 C C . SER A 1 298 ? 36.799 2.996 -10.812 1.00 94.94 298 SER A C 1
ATOM 2373 O O . SER A 1 298 ? 37.651 2.479 -10.098 1.00 94.94 298 SER A O 1
ATOM 2375 N N . LEU A 1 299 ? 36.645 4.322 -10.895 1.00 93.31 299 LEU A N 1
ATOM 2376 C CA . LEU A 1 299 ? 37.555 5.279 -10.252 1.00 93.31 299 LEU A CA 1
ATOM 2377 C C . LEU A 1 299 ? 37.171 5.609 -8.806 1.00 93.31 299 LEU A C 1
ATOM 2379 O O . LEU A 1 299 ? 38.043 5.910 -7.995 1.00 93.31 299 LEU A O 1
ATOM 2383 N N . PHE A 1 300 ? 35.875 5.593 -8.484 1.00 94.06 300 PHE A N 1
ATOM 2384 C CA . PHE A 1 300 ? 35.370 6.100 -7.203 1.00 94.06 300 PHE A CA 1
ATOM 2385 C C . PHE A 1 300 ? 34.498 5.102 -6.434 1.00 94.06 300 PHE A C 1
ATOM 2387 O O . PHE A 1 300 ? 34.030 5.443 -5.347 1.00 94.06 300 PHE A O 1
ATOM 2394 N N . HIS A 1 301 ? 34.242 3.906 -6.982 1.00 93.25 301 HIS A N 1
ATOM 2395 C CA . HIS A 1 301 ? 33.378 2.880 -6.376 1.00 93.25 301 HIS A CA 1
ATOM 2396 C C . HIS A 1 301 ? 32.021 3.436 -5.916 1.00 93.25 301 HIS A C 1
ATOM 2398 O O . HIS A 1 301 ? 31.532 3.165 -4.816 1.00 93.25 301 HIS A O 1
ATOM 2404 N N . MET A 1 302 ? 31.426 4.293 -6.746 1.00 93.19 302 MET A N 1
ATOM 2405 C CA . MET A 1 302 ? 30.180 4.970 -6.408 1.00 93.19 302 MET A CA 1
ATOM 2406 C C . MET A 1 302 ? 29.002 3.993 -6.380 1.00 93.19 302 MET A C 1
ATOM 2408 O O . MET A 1 302 ? 28.850 3.137 -7.246 1.00 93.19 302 MET A O 1
ATOM 2412 N N . SER A 1 303 ? 28.100 4.172 -5.412 1.00 96.00 303 SER A N 1
ATOM 2413 C CA . SER A 1 303 ? 26.830 3.441 -5.405 1.00 96.00 303 SER A CA 1
ATOM 2414 C C . SER A 1 303 ? 25.962 3.834 -6.604 1.00 96.00 303 SER A C 1
ATOM 2416 O O . SER A 1 303 ? 26.017 4.980 -7.056 1.00 96.00 303 SER A O 1
ATOM 2418 N N . LYS A 1 304 ? 25.086 2.927 -7.062 1.00 96.31 304 LYS A N 1
ATOM 2419 C CA . LYS A 1 304 ? 24.120 3.191 -8.150 1.00 96.31 304 LYS A CA 1
ATOM 2420 C C . LYS A 1 304 ? 23.360 4.509 -7.959 1.00 96.31 304 LYS A C 1
ATOM 2422 O O . LYS A 1 304 ? 23.320 5.342 -8.856 1.00 96.31 304 LYS A O 1
ATOM 2427 N N . LYS A 1 305 ? 22.859 4.764 -6.744 1.00 96.56 305 LYS A N 1
ATOM 2428 C CA . LYS A 1 305 ? 22.163 6.017 -6.400 1.00 96.56 305 LYS A CA 1
ATOM 2429 C C . LYS A 1 305 ? 23.057 7.251 -6.547 1.00 96.56 305 LYS A C 1
ATOM 2431 O O . LYS A 1 305 ? 22.590 8.294 -6.994 1.00 96.56 305 LYS A O 1
ATOM 2436 N N . ARG A 1 306 ? 24.329 7.167 -6.143 1.00 96.62 306 ARG A N 1
ATOM 2437 C CA . ARG A 1 306 ? 25.267 8.291 -6.263 1.00 96.62 306 ARG A CA 1
ATOM 2438 C C . ARG A 1 306 ? 25.654 8.529 -7.724 1.00 96.62 306 ARG A C 1
ATOM 2440 O O . ARG A 1 306 ? 25.730 9.683 -8.122 1.00 96.62 306 ARG A O 1
ATOM 2447 N N . MET A 1 307 ? 25.852 7.464 -8.502 1.00 97.25 307 MET A N 1
ATOM 2448 C CA . MET A 1 307 ? 26.110 7.556 -9.941 1.00 97.25 307 MET A CA 1
ATOM 2449 C C . MET A 1 307 ? 24.931 8.197 -10.674 1.00 97.25 307 MET A C 1
ATOM 2451 O O . MET A 1 307 ? 25.152 9.167 -11.386 1.00 97.25 307 MET A O 1
ATOM 2455 N N . TYR A 1 308 ? 23.692 7.754 -10.422 1.00 97.31 308 TYR A N 1
ATOM 2456 C CA . TYR A 1 308 ? 22.492 8.352 -11.019 1.00 97.31 308 TYR A CA 1
ATOM 2457 C C . TYR A 1 308 ? 22.445 9.865 -10.780 1.00 97.31 308 TYR A C 1
ATOM 2459 O O . TYR A 1 308 ? 22.388 10.645 -11.722 1.00 97.31 308 TYR A O 1
ATOM 2467 N N . ARG A 1 309 ? 22.573 10.290 -9.512 1.00 97.44 309 ARG A N 1
ATOM 2468 C CA . ARG A 1 309 ? 22.552 11.716 -9.137 1.00 97.44 309 ARG A CA 1
ATOM 2469 C C . ARG A 1 309 ? 23.651 12.530 -9.812 1.00 97.44 309 ARG A C 1
ATOM 2471 O O . ARG A 1 309 ? 23.459 13.719 -10.020 1.00 97.44 309 ARG A O 1
ATOM 2478 N N . GLN A 1 310 ? 24.802 11.915 -10.075 1.00 97.56 310 GLN A N 1
ATOM 2479 C CA . GLN A 1 310 ? 25.917 12.567 -10.748 1.00 97.56 310 GLN A CA 1
ATOM 2480 C C . GLN A 1 310 ? 25.632 12.711 -12.247 1.00 97.56 310 GLN A C 1
ATOM 2482 O O . GLN A 1 310 ? 25.722 13.819 -12.765 1.00 97.56 310 GLN A O 1
ATOM 2487 N N . LEU A 1 311 ? 25.187 11.637 -12.903 1.00 97.69 311 LEU A N 1
ATOM 2488 C CA . LEU A 1 311 ? 24.827 11.639 -14.324 1.00 97.69 311 LEU A CA 1
ATOM 2489 C C . LEU A 1 311 ? 23.731 12.666 -14.641 1.00 97.69 311 LEU A C 1
ATOM 2491 O O . LEU A 1 311 ? 23.830 13.366 -15.642 1.00 97.69 311 LEU A O 1
ATOM 2495 N N . THR A 1 312 ? 22.735 12.810 -13.762 1.00 97.25 312 THR A N 1
ATOM 2496 C CA . THR A 1 312 ? 21.650 13.796 -13.907 1.00 97.25 312 THR A CA 1
ATOM 2497 C C . THR A 1 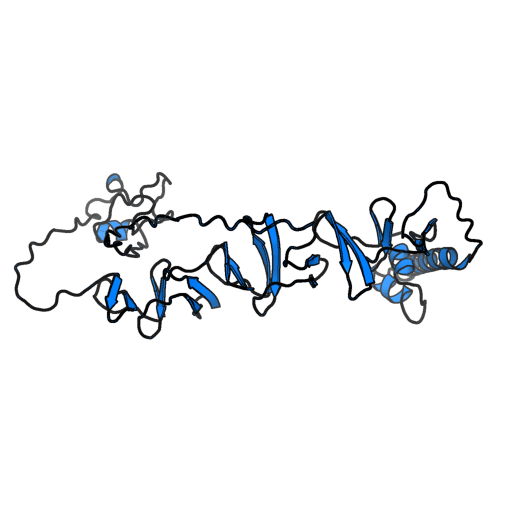312 ? 21.969 15.160 -13.282 1.00 97.25 312 THR A C 1
ATOM 2499 O O . THR A 1 312 ? 21.081 16.002 -13.166 1.00 97.25 312 THR A O 1
ATOM 2502 N N . SER A 1 313 ? 23.185 15.376 -12.770 1.00 97.31 313 SER A N 1
ATOM 2503 C CA . SER A 1 313 ? 23.563 16.661 -12.165 1.00 97.31 313 SER A CA 1
ATOM 2504 C C . SER A 1 313 ? 23.786 17.733 -13.229 1.00 97.31 313 SER A C 1
ATOM 2506 O O . SER A 1 313 ? 24.028 17.420 -14.392 1.00 97.31 313 SER A O 1
ATOM 2508 N N . ASP A 1 314 ? 23.843 19.000 -12.813 1.00 95.81 314 ASP A N 1
ATOM 2509 C CA . ASP A 1 314 ? 24.231 20.114 -13.689 1.00 95.81 314 ASP A CA 1
ATOM 2510 C C . ASP A 1 314 ? 25.643 19.971 -14.288 1.00 95.81 314 ASP A C 1
ATOM 2512 O O . ASP A 1 314 ? 26.004 20.731 -15.185 1.00 95.81 314 ASP A O 1
ATOM 2516 N N . PHE A 1 315 ? 26.458 19.030 -13.800 1.00 94.62 315 PHE A N 1
ATOM 2517 C CA . PHE A 1 315 ? 27.783 18.766 -14.350 1.00 94.62 315 PHE A CA 1
ATOM 2518 C C . PHE A 1 315 ? 27.727 17.872 -15.595 1.00 94.62 315 PHE A C 1
ATOM 2520 O O . PHE A 1 315 ? 28.278 18.250 -16.627 1.00 94.62 315 PHE A O 1
ATOM 2527 N N . ASP A 1 316 ? 27.067 16.711 -15.515 1.00 96.19 316 ASP A N 1
ATOM 2528 C CA . ASP A 1 316 ? 27.011 15.752 -16.632 1.00 96.19 316 ASP A CA 1
ATOM 2529 C C . ASP A 1 316 ? 25.772 15.926 -17.521 1.00 96.19 316 ASP A C 1
ATOM 2531 O O . ASP A 1 316 ? 25.869 15.730 -18.728 1.00 96.19 316 ASP A O 1
ATOM 2535 N N . LYS A 1 317 ? 24.641 16.356 -16.946 1.00 95.81 317 LYS A N 1
ATOM 2536 C CA . LYS A 1 317 ? 23.402 16.742 -17.644 1.00 95.81 317 LYS A CA 1
ATOM 2537 C C . LYS A 1 317 ? 22.775 15.670 -18.543 1.00 95.81 317 LYS A C 1
ATOM 2539 O O . LYS A 1 317 ? 22.057 16.021 -19.476 1.00 95.81 317 LYS A O 1
ATOM 2544 N N . PHE A 1 318 ? 23.003 14.388 -18.265 1.00 96.38 318 PHE A N 1
ATOM 2545 C CA . PHE A 1 318 ? 22.300 13.323 -18.978 1.00 96.38 318 PHE A CA 1
ATOM 2546 C C . PHE A 1 318 ? 20.814 13.308 -18.608 1.00 96.38 318 PHE A C 1
ATOM 2548 O O . PHE A 1 318 ? 20.444 13.553 -17.454 1.00 96.38 318 PHE A O 1
ATOM 2555 N N . SER A 1 319 ? 19.968 12.978 -19.582 1.00 95.31 319 SER A N 1
ATOM 2556 C CA . SER A 1 319 ? 18.543 12.728 -19.385 1.00 95.31 319 SER A CA 1
ATOM 2557 C C . SER A 1 319 ? 18.306 11.620 -18.352 1.00 95.31 319 SER A C 1
ATOM 2559 O O . SER A 1 319 ? 19.138 10.728 -18.163 1.00 95.31 319 SER A O 1
ATOM 2561 N N . ASN A 1 320 ? 17.152 11.654 -17.671 1.00 96.62 320 ASN A N 1
ATOM 2562 C CA . ASN A 1 320 ? 16.803 10.620 -16.687 1.00 96.62 320 ASN A CA 1
ATOM 2563 C C . ASN A 1 320 ? 16.782 9.222 -17.322 1.00 96.62 320 ASN A C 1
ATOM 2565 O O . ASN A 1 320 ? 17.233 8.270 -16.695 1.00 96.62 320 ASN A O 1
ATOM 2569 N N . ASP A 1 321 ? 16.340 9.102 -18.577 1.00 96.25 321 ASP A N 1
ATOM 2570 C CA . ASP A 1 321 ? 16.320 7.830 -19.303 1.00 96.25 321 ASP A CA 1
ATOM 2571 C C . ASP A 1 321 ? 17.731 7.324 -19.624 1.00 96.25 321 ASP A C 1
ATOM 2573 O O . ASP A 1 321 ? 18.025 6.152 -19.382 1.00 96.25 321 ASP A O 1
ATOM 2577 N N . ALA A 1 322 ? 18.632 8.197 -20.094 1.00 96.12 322 ALA A N 1
ATOM 2578 C CA . ALA A 1 322 ? 20.023 7.829 -20.354 1.00 96.12 322 ALA A CA 1
ATOM 2579 C C . ALA A 1 322 ? 20.780 7.477 -19.069 1.00 96.12 322 ALA A C 1
ATOM 2581 O O . ALA A 1 322 ? 21.500 6.475 -19.023 1.00 96.12 322 ALA A O 1
ATOM 2582 N N . ALA A 1 323 ? 20.580 8.259 -18.005 1.00 97.38 323 ALA A N 1
ATOM 2583 C CA . ALA A 1 323 ? 21.150 7.983 -16.696 1.00 97.38 323 ALA A CA 1
ATOM 2584 C C . ALA A 1 323 ? 20.613 6.668 -16.120 1.00 97.38 323 ALA A C 1
ATOM 2586 O O . ALA A 1 323 ? 21.403 5.849 -15.664 1.00 97.38 323 ALA A O 1
ATOM 2587 N N . GLN A 1 324 ? 19.299 6.429 -16.171 1.00 97.12 324 GLN A N 1
ATOM 2588 C CA . GLN A 1 324 ? 18.699 5.194 -15.668 1.00 97.12 324 GLN A CA 1
ATOM 2589 C C . GLN A 1 324 ? 19.199 3.977 -16.455 1.00 97.12 324 GLN A C 1
ATOM 2591 O O . GLN A 1 324 ? 19.674 3.018 -15.850 1.00 97.12 324 GLN A O 1
ATOM 2596 N N . TYR A 1 325 ? 19.222 4.056 -17.789 1.00 96.12 325 TYR A N 1
ATOM 2597 C CA . TYR A 1 325 ? 19.795 3.013 -18.641 1.00 96.12 325 TYR A CA 1
ATOM 2598 C C . TYR A 1 325 ? 21.250 2.695 -18.262 1.00 96.12 325 TYR A C 1
ATOM 2600 O O . TYR A 1 325 ? 21.604 1.527 -18.127 1.00 96.12 325 TYR A O 1
ATOM 2608 N N . ALA A 1 326 ? 22.077 3.719 -18.026 1.00 96.69 326 ALA A N 1
ATOM 2609 C CA . ALA A 1 326 ? 23.474 3.571 -17.618 1.00 96.69 326 ALA A CA 1
ATOM 2610 C C . ALA A 1 326 ? 23.674 2.988 -16.204 1.00 96.69 326 ALA A C 1
ATOM 2612 O O . ALA A 1 326 ? 24.775 2.561 -15.873 1.00 96.69 326 ALA A O 1
ATOM 2613 N N . ILE A 1 327 ? 22.650 3.010 -15.346 1.00 96.44 327 ILE A N 1
ATOM 2614 C CA . ILE A 1 327 ? 22.674 2.404 -14.004 1.00 96.44 327 ILE A CA 1
ATOM 2615 C C . ILE A 1 327 ? 22.210 0.945 -14.030 1.00 96.44 327 ILE A C 1
ATOM 2617 O O . ILE A 1 327 ? 22.615 0.138 -13.175 1.00 96.44 327 ILE A O 1
ATOM 2621 N N . ASP A 1 328 ? 21.354 0.615 -14.991 1.00 93.88 328 ASP A N 1
ATOM 2622 C CA . ASP A 1 328 ? 20.814 -0.725 -15.187 1.00 93.88 328 ASP A CA 1
ATOM 2623 C C . ASP A 1 328 ? 21.771 -1.639 -15.978 1.00 93.88 328 ASP A C 1
ATOM 2625 O O . ASP A 1 328 ? 21.689 -2.858 -15.820 1.00 93.88 328 ASP A O 1
ATOM 2629 N N . HIS A 1 329 ? 22.724 -1.064 -16.731 1.00 92.31 329 HIS A N 1
ATOM 2630 C CA . HIS A 1 329 ? 23.701 -1.753 -17.598 1.00 92.31 329 HIS A CA 1
ATOM 2631 C C . HIS A 1 329 ? 25.165 -1.471 -17.221 1.00 92.31 329 HIS A C 1
ATOM 2633 O O . HIS A 1 329 ? 26.033 -2.315 -17.549 1.00 92.31 329 HIS A O 1
#

Radius of gyration: 33.85 Å; Cα contacts (8 Å, |Δi|>4): 579; chains: 1; bounding box: 88×54×91 Å

Organism: Streptococcus pneumoniae (strain ATCC BAA-255 / R6) (NCBI:txid171101)

Secondary structure (DSSP, 8-state):
--------------------------------SSHHHHHHTT--SEETTSTT--TTT-SS-SSEES-GGGPPTTT-------------S-----EEEEETTEEEEE-TTSPBP-SEEETTEEE-TTSPBP-SEEEEETTTTEEEEE-TTSBBP-SEEETTEEE-TTSPBP-SEEEEETTTTEEEEE-TTSBBP-SEEETTEEE-TTSPBP-SEEEEETTTTEEEEE-TTSBBP-SEEETTEEE-TTSPBP-SEEETTTTEEE-TTS---TT----S---THHHHHHHHHHHHHHHHHHHH---HHHHHHHHTSTTT---HHHHHHHHH-

Nearest PDB structures (foldseek):
  4cnl-assembly1_A  TM=9.891E-01  e=9.336E-37  Streptococcus pneumoniae
  7pl5-assembly1_AAA  TM=9.032E-01  e=7.407E-19  Streptococcus pneumoniae R6
  2ww5-assembly1_A  TM=5.281E-01  e=5.066E-22  Streptococcus pneumoniae R6
  2wwc-assembly1_A  TM=5.305E-01  e=9.936E-22  Streptococcus pneumoniae R6
  7pl2-assembly1_A  TM=4.060E-01  e=8.685E-20  Streptococcus pneumoniae R6